Protein AF-A0AAD3WW67-F1 (afdb_monomer_lite)

pLDDT: mean 78.77, std 15.26, range [32.69, 96.38]

InterPro domains:
  IPR000835 MarR-type HTH domain [PF12802] (99-131)
  IPR036388 Winged helix-like DNA-binding domain superfamily [G3DSA:1.10.10.10] (90-147)
  IPR036390 Winged helix DNA-binding domain superfamily [SSF46785] (98-131)

Foldseek 3Di:
DPPPLLDADPVLVVLVLQFVVSVVCVVVSHHDDADWLLRLLLVLLVPQNLQNDPVLVVLCVVLVVCQCVDPVSVVVRSVVLNNQSSAADLQQQKHFFLRRFLVNNCVSSVHDSVSSVVVVLVCLVSVQKFFSAADPDDSPDPLGNFPADPVRHRFGGIIHGDLVSLCSSPDPSSVRSVVSSVVSQVVCCVVPVDHSVVVSVVSSVVRCVNPVVVVVVVVVLLVLLVLLVPDPDPVSNLVSLLVVCVVVVNPPPDDPVVSVVSSVVSSVVSPVVVVDDPPPD

Organism: Photobacterium damselae subsp. damselae (NCBI:txid85581)

Secondary structure (DSSP, 8-state):
------PPPHHHHHHHHH-HHHHHHHHTTPPP-PPTTHHHHHHHHHHT-TT--HHHHHHHHHTT-GGGTSHHHHHHHHHHHHHHHHT-BTTTTEES-TTS-HHHHHHHHTS-HHHHHHHHHHHHHTTSEEES---SS-TT-TTTT-EE-TTS-EEE-PEEEPHHHHGGGHHHHHHHHHHHHHHHHHHHHHHHS--HHHHHHHHHHHHIIIIIHHHHHHHHHHHHHHHHHH-SSHHHHHHHHHHHHHHTT-STT--HHHHHHHHHHHHHHHHHHHHS-S---

Sequence (281 aa):
MIVAALTPDPLSLELAKYAGWASTKVKQGKKARLPSGLSDVYNVFRKEGARSNAGFLAYLKKISLDMFSRSSRRNLFDELCKLIVVNTDTRTRSFSNSGTTQKQIAARLGVDQSTVSRMLTDMVKAGLLRHAFIGNNDPRDPKAGIVCDKKGIPFNNIYYVEDAFALLAGPTAGNKLIQAFISKDKEETQKSGKGLYQRLLTLRNDVWENTIAKRAKAISDSSIAKKITSAATRSEKVRIAHDRLERQGGLSSLTPSEIALQVNGFIKACHERVKRPDNDN

Structure (mmCIF, N/CA/C/O backbone):
data_AF-A0AAD3WW67-F1
#
_entry.id   AF-A0AAD3WW67-F1
#
loop_
_atom_site.group_PDB
_atom_site.id
_atom_site.type_symbol
_atom_site.label_atom_id
_atom_site.label_alt_id
_atom_site.label_comp_id
_atom_site.label_asym_id
_atom_site.label_entity_id
_atom_site.label_seq_id
_atom_site.pdbx_PDB_ins_code
_atom_site.Cartn_x
_atom_site.Cartn_y
_atom_site.Cartn_z
_atom_site.occupancy
_atom_site.B_iso_or_equiv
_atom_site.auth_seq_id
_atom_site.auth_comp_id
_atom_site.auth_asym_id
_atom_site.auth_atom_id
_atom_site.pdbx_PDB_model_num
ATOM 1 N N . MET A 1 1 ? 24.144 31.821 14.841 1.00 37.88 1 MET A N 1
ATOM 2 C CA . MET A 1 1 ? 24.239 30.996 13.616 1.00 37.88 1 MET A CA 1
ATOM 3 C C . MET A 1 1 ? 22.839 30.773 13.078 1.00 37.88 1 MET A C 1
ATOM 5 O O . MET A 1 1 ? 22.058 30.077 13.712 1.00 37.88 1 MET A O 1
ATOM 9 N N . ILE A 1 2 ? 22.502 31.411 11.959 1.00 37.41 2 ILE A N 1
ATOM 10 C CA . ILE A 1 2 ? 21.244 31.159 11.254 1.00 37.41 2 ILE A CA 1
ATOM 11 C C . ILE A 1 2 ? 21.391 29.773 10.626 1.00 37.41 2 ILE A C 1
ATOM 13 O O . ILE A 1 2 ? 22.237 29.578 9.755 1.00 37.41 2 ILE A O 1
ATOM 17 N N . VAL A 1 3 ? 20.631 28.792 11.117 1.00 42.31 3 VAL A N 1
ATOM 18 C CA . VAL A 1 3 ? 20.496 27.501 10.438 1.00 42.31 3 VAL A CA 1
ATOM 19 C C . VAL A 1 3 ? 19.843 27.823 9.103 1.00 42.31 3 VAL A C 1
ATOM 21 O O . VAL A 1 3 ? 18.649 28.112 9.059 1.00 42.31 3 VAL A O 1
ATOM 24 N N . ALA A 1 4 ? 20.639 27.865 8.033 1.00 46.88 4 ALA A N 1
ATOM 25 C CA . ALA A 1 4 ? 20.117 27.971 6.683 1.00 46.88 4 ALA A CA 1
ATOM 26 C C . ALA A 1 4 ? 19.067 26.869 6.537 1.00 46.88 4 ALA A C 1
ATOM 28 O O . ALA A 1 4 ? 19.389 25.684 6.658 1.00 46.88 4 ALA A O 1
ATOM 29 N N . ALA A 1 5 ? 17.804 27.262 6.374 1.00 51.06 5 ALA A N 1
ATOM 30 C CA . ALA A 1 5 ? 16.732 26.332 6.089 1.00 51.06 5 ALA A CA 1
ATOM 31 C C . ALA A 1 5 ? 17.116 25.635 4.783 1.00 51.06 5 ALA A C 1
ATOM 33 O O . ALA A 1 5 ? 17.022 26.230 3.712 1.00 51.06 5 ALA A O 1
ATOM 34 N N . LEU A 1 6 ? 17.652 24.415 4.889 1.00 59.19 6 LEU A N 1
ATOM 35 C CA . LEU A 1 6 ? 17.972 23.580 3.742 1.00 59.19 6 LEU A CA 1
ATOM 36 C C . LEU A 1 6 ? 16.677 23.443 2.956 1.00 59.19 6 LEU A C 1
ATOM 38 O O . LEU A 1 6 ? 15.744 22.770 3.401 1.00 59.19 6 LEU A O 1
ATOM 42 N N . THR A 1 7 ? 16.606 24.136 1.821 1.00 64.88 7 THR A N 1
ATOM 43 C CA . THR A 1 7 ? 15.505 23.990 0.885 1.00 64.88 7 THR A CA 1
ATOM 44 C C . THR A 1 7 ? 15.375 22.498 0.588 1.00 64.88 7 THR A C 1
ATOM 46 O O . THR A 1 7 ? 16.374 21.855 0.238 1.00 64.88 7 THR A O 1
ATOM 49 N N . PRO A 1 8 ? 14.194 21.897 0.817 1.00 70.31 8 PRO A N 1
ATOM 50 C CA . PRO A 1 8 ? 14.033 20.468 0.619 1.00 70.31 8 PRO A CA 1
ATOM 51 C C . PRO A 1 8 ? 14.393 20.111 -0.820 1.00 70.31 8 PRO A C 1
ATOM 53 O O . PRO A 1 8 ? 13.961 20.790 -1.752 1.00 70.31 8 PRO A O 1
ATOM 56 N N . ASP A 1 9 ? 15.197 19.065 -1.013 1.00 84.19 9 ASP A N 1
ATOM 57 C CA . ASP A 1 9 ? 15.610 18.698 -2.362 1.00 84.19 9 ASP A CA 1
ATOM 58 C C . ASP A 1 9 ? 14.384 18.296 -3.213 1.00 84.19 9 ASP A C 1
ATOM 60 O O . ASP A 1 9 ? 13.461 17.655 -2.691 1.00 84.19 9 ASP A O 1
ATOM 64 N N . PRO A 1 10 ? 14.351 18.644 -4.516 1.00 87.12 10 PRO A N 1
ATOM 65 C CA . PRO A 1 10 ? 13.168 18.438 -5.356 1.00 87.12 10 PRO A CA 1
ATOM 66 C C . PRO A 1 10 ? 12.680 16.987 -5.403 1.00 87.12 10 PRO A C 1
ATOM 68 O O . PRO A 1 10 ? 11.476 16.741 -5.435 1.00 87.12 10 PRO A O 1
ATOM 71 N N . LEU A 1 11 ? 13.602 16.020 -5.359 1.00 88.94 11 LEU A N 1
ATOM 72 C CA . LEU A 1 11 ? 13.256 14.601 -5.355 1.00 88.94 11 LEU A CA 1
ATOM 73 C C . LEU A 1 11 ? 12.587 14.195 -4.035 1.00 88.94 11 LEU A C 1
ATOM 75 O O . LEU A 1 11 ? 11.585 13.487 -4.061 1.00 88.94 11 LEU A O 1
ATOM 79 N N . SER A 1 12 ? 13.068 14.673 -2.885 1.00 89.00 12 SER A N 1
ATOM 80 C CA . SER A 1 12 ? 12.400 14.434 -1.599 1.00 89.00 12 SER A CA 1
ATOM 81 C C . SER A 1 12 ? 10.987 15.008 -1.550 1.00 89.00 12 SER A C 1
ATOM 83 O O . SER A 1 12 ? 10.090 14.358 -1.010 1.00 89.00 12 SER A O 1
ATOM 85 N N . LEU A 1 13 ? 10.770 16.195 -2.125 1.00 89.00 13 LEU A N 1
ATOM 86 C CA . LEU A 1 13 ? 9.435 16.791 -2.243 1.00 89.00 13 LEU A CA 1
ATOM 87 C C . LEU A 1 13 ? 8.514 15.955 -3.135 1.00 89.00 13 LEU A C 1
ATOM 89 O O . LEU A 1 13 ? 7.337 15.789 -2.824 1.00 89.00 13 LEU A O 1
ATOM 93 N N . GLU A 1 14 ? 9.049 15.400 -4.218 1.00 91.56 14 GLU A N 1
ATOM 94 C CA . GLU A 1 14 ? 8.317 14.498 -5.102 1.00 91.56 14 GLU A CA 1
ATOM 95 C C . GLU A 1 14 ? 7.916 13.204 -4.376 1.00 91.56 14 GLU A C 1
ATOM 97 O O . GLU A 1 14 ? 6.740 12.848 -4.353 1.00 91.56 14 GLU A O 1
ATOM 102 N N . LEU A 1 15 ? 8.858 12.552 -3.685 1.00 92.06 15 LEU A N 1
ATOM 103 C CA . LEU A 1 15 ? 8.595 11.342 -2.896 1.00 92.06 15 LEU A CA 1
ATOM 104 C C . LEU A 1 15 ? 7.571 11.589 -1.776 1.00 92.06 15 LEU A C 1
ATOM 106 O O . LEU A 1 15 ? 6.749 10.718 -1.478 1.00 92.06 15 LEU A O 1
ATOM 110 N N . ALA A 1 16 ? 7.582 12.783 -1.176 1.00 90.44 16 ALA A N 1
ATOM 111 C CA . ALA A 1 16 ? 6.635 13.181 -0.136 1.00 90.44 16 ALA A CA 1
ATOM 112 C C . ALA A 1 16 ? 5.177 13.240 -0.621 1.00 90.44 16 ALA A C 1
ATOM 114 O O . ALA A 1 16 ? 4.279 13.147 0.219 1.00 90.44 16 ALA A O 1
ATOM 115 N N . LYS A 1 17 ? 4.929 13.330 -1.937 1.00 90.19 17 LYS A N 1
ATOM 116 C CA . LYS A 1 17 ? 3.582 13.195 -2.520 1.00 90.19 17 LYS A CA 1
ATOM 117 C C . LYS A 1 17 ? 3.035 11.776 -2.346 1.00 90.19 17 LYS A C 1
ATOM 119 O O . LYS A 1 17 ? 1.843 11.590 -2.116 1.00 90.19 17 LYS A O 1
ATOM 124 N N . TYR A 1 18 ? 3.910 10.773 -2.403 1.00 89.12 18 TYR A N 1
ATOM 125 C CA . TYR A 1 18 ? 3.518 9.364 -2.440 1.00 89.12 18 TYR A CA 1
ATOM 126 C C . TYR A 1 18 ? 3.606 8.653 -1.088 1.00 89.12 18 TYR A C 1
ATOM 128 O O . TYR A 1 18 ? 2.924 7.644 -0.893 1.00 89.12 18 TYR A O 1
ATOM 136 N N . ALA A 1 19 ? 4.411 9.147 -0.141 1.00 87.56 19 ALA A N 1
ATOM 137 C CA . ALA A 1 19 ? 4.627 8.450 1.124 1.00 87.56 19 ALA A CA 1
ATOM 138 C C . ALA A 1 19 ? 4.807 9.364 2.338 1.00 87.56 19 ALA A C 1
ATOM 140 O O . ALA A 1 19 ? 5.616 10.290 2.341 1.00 87.56 19 ALA A O 1
ATOM 141 N N . GLY A 1 20 ? 4.117 9.013 3.430 1.00 85.25 20 GLY A N 1
ATOM 142 C CA . GLY A 1 20 ? 4.180 9.760 4.690 1.00 85.25 20 GLY A CA 1
ATOM 143 C C . GLY A 1 20 ? 5.572 9.770 5.328 1.00 85.25 20 GLY A C 1
ATOM 144 O O . GLY A 1 20 ? 5.960 10.774 5.918 1.00 85.25 20 GLY A O 1
ATOM 145 N N . TRP A 1 21 ? 6.362 8.700 5.170 1.00 87.81 21 TRP A N 1
ATOM 146 C CA . TRP A 1 21 ? 7.737 8.660 5.683 1.00 87.81 21 TRP A CA 1
ATOM 147 C C . TRP A 1 21 ? 8.629 9.711 5.005 1.00 87.81 21 TRP A C 1
ATOM 149 O O . TRP A 1 21 ? 9.449 10.344 5.674 1.00 87.81 21 TRP A O 1
ATOM 159 N N . ALA A 1 22 ? 8.439 9.938 3.701 1.00 88.69 22 ALA A N 1
ATOM 160 C CA . ALA A 1 22 ? 9.171 10.947 2.948 1.00 88.69 22 ALA A CA 1
ATOM 161 C C . ALA A 1 22 ? 8.718 12.352 3.366 1.00 88.69 22 ALA A C 1
ATOM 163 O O . ALA A 1 22 ? 9.564 13.205 3.634 1.00 88.69 22 ALA A O 1
ATOM 164 N N . SER A 1 23 ? 7.409 12.565 3.558 1.00 87.38 23 SER A N 1
ATOM 165 C CA . SER A 1 23 ? 6.880 13.820 4.110 1.00 87.38 23 SER A CA 1
ATOM 166 C C . SER A 1 23 ? 7.477 14.136 5.488 1.00 87.38 23 SER A C 1
ATOM 168 O O . SER A 1 23 ? 7.856 15.275 5.752 1.00 87.38 23 SER A O 1
ATOM 170 N N . THR A 1 24 ? 7.614 13.136 6.366 1.00 89.25 24 THR A N 1
ATOM 171 C CA . THR A 1 24 ? 8.235 13.304 7.690 1.00 89.25 24 THR A CA 1
ATOM 172 C C . THR A 1 24 ? 9.710 13.685 7.584 1.00 89.25 24 THR A C 1
ATOM 174 O O . THR A 1 24 ? 10.158 14.573 8.305 1.00 89.25 24 THR A O 1
ATOM 177 N N . LYS A 1 25 ? 10.472 13.065 6.674 1.00 88.69 25 LYS A N 1
ATOM 178 C CA . LYS A 1 25 ? 11.883 13.421 6.441 1.00 88.69 25 LYS A CA 1
ATOM 179 C C . LYS A 1 25 ? 12.024 14.864 5.955 1.00 88.69 25 LYS A C 1
ATOM 181 O O . LYS A 1 25 ? 12.817 15.601 6.532 1.00 88.69 25 LYS A O 1
ATOM 186 N N . VAL A 1 26 ? 11.200 15.278 4.991 1.00 88.31 26 VAL A N 1
ATOM 187 C CA . VAL A 1 26 ? 11.158 16.659 4.483 1.00 88.31 26 VAL A CA 1
ATOM 188 C C . VAL A 1 26 ? 10.862 17.655 5.605 1.00 88.31 26 VAL A C 1
ATOM 190 O O . VAL A 1 26 ? 11.593 18.629 5.756 1.00 88.31 26 VAL A O 1
ATOM 193 N N . LYS A 1 27 ? 9.851 17.389 6.446 1.00 88.12 27 LYS A N 1
ATOM 194 C CA . LYS A 1 27 ? 9.518 18.242 7.606 1.00 88.12 27 LYS A CA 1
ATOM 195 C C . LYS A 1 27 ? 10.664 18.356 8.617 1.00 88.12 27 LYS A C 1
ATOM 197 O O . LYS A 1 27 ? 10.774 19.362 9.301 1.00 88.12 27 LYS A O 1
ATOM 202 N N . GLN A 1 28 ? 11.517 17.337 8.704 1.00 88.00 28 GLN A N 1
ATOM 203 C CA . GLN A 1 28 ? 12.719 17.331 9.544 1.00 88.00 28 GLN A CA 1
ATOM 204 C C . GLN A 1 28 ? 13.945 17.968 8.861 1.00 88.00 28 GLN A C 1
ATOM 206 O O . GLN A 1 28 ? 15.046 17.865 9.400 1.00 88.00 28 GLN A O 1
ATOM 211 N N . GLY A 1 29 ? 13.803 18.547 7.662 1.00 85.00 29 GLY A N 1
ATOM 212 C CA . GLY A 1 29 ? 14.925 19.070 6.874 1.00 85.00 29 GLY A CA 1
ATOM 213 C C . GLY A 1 29 ? 15.884 17.984 6.365 1.00 85.00 29 GLY A C 1
ATOM 214 O O . GLY A 1 29 ? 17.034 18.270 6.037 1.00 85.00 29 GLY A O 1
ATOM 215 N N . LYS A 1 30 ? 15.448 16.716 6.328 1.00 87.75 30 LYS A N 1
ATOM 216 C CA . LYS A 1 30 ? 16.258 15.560 5.914 1.00 87.75 30 LYS A CA 1
ATOM 217 C C . LYS A 1 30 ? 15.885 15.101 4.507 1.00 87.75 30 LYS A C 1
ATOM 219 O O . LYS A 1 30 ? 14.717 15.105 4.127 1.00 87.75 30 LYS A O 1
ATOM 224 N N . LYS A 1 31 ? 16.880 14.594 3.774 1.00 88.88 31 LYS A N 1
ATOM 225 C CA . LYS A 1 31 ? 16.678 13.998 2.445 1.00 88.88 31 LYS A CA 1
ATOM 226 C C . LYS A 1 31 ? 15.962 12.647 2.556 1.00 88.88 31 LYS A C 1
ATOM 228 O O . LYS A 1 31 ? 16.392 11.771 3.312 1.00 88.88 31 LYS A O 1
ATOM 233 N N . ALA A 1 32 ? 14.895 12.469 1.787 1.00 89.50 32 ALA A N 1
ATOM 234 C CA . ALA A 1 32 ? 14.233 11.194 1.556 1.00 89.50 32 ALA A CA 1
ATOM 235 C C . ALA A 1 32 ? 14.949 10.459 0.413 1.00 89.50 32 ALA A C 1
ATOM 237 O O . ALA A 1 32 ? 15.176 11.014 -0.658 1.00 89.50 32 ALA A O 1
ATOM 238 N N . ARG A 1 33 ? 15.343 9.204 0.643 1.00 90.88 33 ARG A N 1
ATOM 239 C CA . ARG A 1 33 ? 16.048 8.387 -0.352 1.00 90.88 33 ARG A CA 1
ATOM 240 C C . ARG A 1 33 ? 15.435 7.002 -0.415 1.00 90.88 33 ARG A C 1
ATOM 242 O O . ARG A 1 33 ? 15.193 6.393 0.625 1.00 90.88 33 ARG A O 1
ATOM 249 N N . LEU A 1 34 ? 15.220 6.518 -1.633 1.00 92.06 34 LEU A N 1
ATOM 250 C CA . LEU A 1 34 ? 14.840 5.133 -1.874 1.00 92.06 34 LEU A CA 1
ATOM 251 C C . LEU A 1 34 ? 16.083 4.232 -1.849 1.00 92.06 34 LEU A C 1
ATOM 253 O O . LEU A 1 34 ? 17.161 4.675 -2.260 1.00 92.06 34 LEU A O 1
ATOM 257 N N . PRO A 1 35 ? 15.947 2.969 -1.410 1.00 91.75 35 PRO A N 1
ATOM 258 C CA . PRO A 1 35 ? 16.972 1.954 -1.618 1.00 91.75 35 PRO A CA 1
ATOM 259 C C . PRO A 1 35 ? 17.362 1.816 -3.098 1.00 91.75 35 PRO A C 1
ATOM 261 O O . PRO A 1 35 ? 16.563 2.096 -3.998 1.00 91.75 35 PRO A O 1
ATOM 264 N N . SER A 1 36 ? 18.586 1.342 -3.347 1.00 88.00 36 SER A N 1
ATOM 265 C CA . SER A 1 36 ? 19.029 0.956 -4.695 1.00 88.00 36 SER A CA 1
ATOM 266 C C . SER A 1 36 ? 18.092 -0.114 -5.283 1.00 88.00 36 SER A C 1
ATOM 268 O O . SER A 1 36 ? 17.505 -0.900 -4.536 1.00 88.00 36 SER A O 1
ATOM 270 N N . GLY A 1 37 ? 17.869 -0.098 -6.599 1.00 91.75 37 GLY A N 1
ATOM 271 C CA . GLY A 1 37 ? 16.824 -0.885 -7.259 1.00 91.75 37 GLY A CA 1
ATOM 272 C C . GLY A 1 37 ? 15.472 -0.166 -7.275 1.00 91.75 37 GLY A C 1
ATOM 273 O O . GLY A 1 37 ? 14.961 0.140 -8.350 1.00 91.75 37 GLY A O 1
ATOM 274 N N . LEU A 1 38 ? 14.913 0.187 -6.107 1.00 94.50 38 LEU A N 1
ATO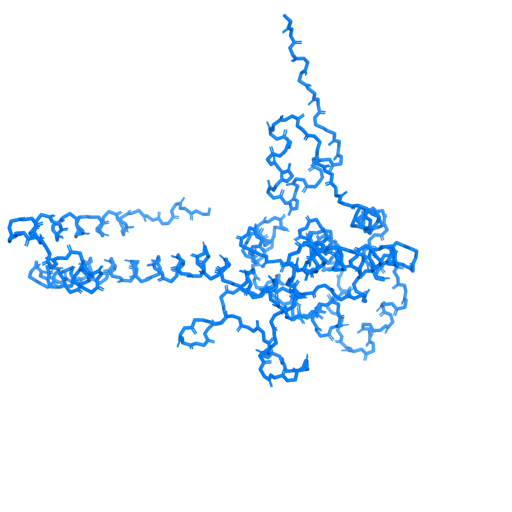M 275 C CA . LEU A 1 38 ? 13.659 0.964 -6.048 1.00 94.50 38 LEU A CA 1
ATOM 276 C C . LEU A 1 38 ? 13.858 2.367 -6.631 1.00 94.50 38 LEU A C 1
ATOM 278 O O . LEU A 1 38 ? 13.021 2.851 -7.386 1.00 94.50 38 LEU A O 1
ATOM 282 N N . SER A 1 39 ? 14.992 3.003 -6.324 1.00 94.81 39 SER A N 1
ATOM 283 C CA . SER A 1 39 ? 15.370 4.294 -6.908 1.00 94.81 39 SER A CA 1
ATOM 284 C C . SER A 1 39 ? 15.532 4.221 -8.433 1.00 94.81 39 SER A C 1
ATOM 286 O O . SER A 1 39 ? 15.089 5.124 -9.141 1.00 94.81 39 SER A O 1
ATOM 288 N N . ASP A 1 40 ? 16.136 3.149 -8.960 1.00 94.12 40 ASP A N 1
ATOM 289 C CA . ASP A 1 40 ? 16.332 2.963 -10.403 1.00 94.12 40 ASP A CA 1
ATOM 290 C C . ASP A 1 40 ? 14.982 2.856 -11.130 1.00 94.12 40 ASP A C 1
ATOM 292 O O . ASP A 1 40 ? 14.718 3.614 -12.063 1.00 94.12 40 ASP A O 1
ATOM 296 N N . VAL A 1 41 ? 14.095 1.982 -10.643 1.00 95.50 41 VAL A N 1
ATOM 297 C CA . VAL A 1 41 ? 12.743 1.796 -11.196 1.00 95.50 41 VAL A CA 1
ATOM 298 C C . VAL A 1 41 ? 11.907 3.074 -11.072 1.00 95.50 41 VAL A C 1
ATOM 300 O O . VAL A 1 41 ? 11.275 3.489 -12.043 1.00 95.50 41 VAL A O 1
ATOM 303 N N . TYR A 1 42 ? 11.952 3.757 -9.921 1.00 95.50 42 TYR A N 1
ATOM 304 C CA . TYR A 1 42 ? 11.249 5.029 -9.727 1.00 95.50 42 TYR A CA 1
ATOM 305 C C . TYR A 1 42 ? 11.681 6.081 -10.753 1.00 95.50 42 TYR A C 1
ATOM 307 O O . TYR A 1 42 ? 10.846 6.785 -11.318 1.00 95.50 42 TYR A O 1
ATOM 315 N N . ASN A 1 43 ? 12.986 6.188 -11.018 1.00 94.00 43 ASN A N 1
ATOM 316 C CA . ASN A 1 43 ? 13.509 7.158 -11.972 1.00 94.00 43 ASN A CA 1
ATOM 317 C C . ASN A 1 43 ? 13.047 6.884 -13.406 1.00 94.00 43 ASN A C 1
ATOM 319 O O . ASN A 1 43 ? 12.772 7.847 -14.122 1.00 94.00 43 ASN A O 1
ATOM 323 N N . VAL A 1 44 ? 12.927 5.616 -13.810 1.00 93.38 44 VAL A N 1
ATOM 324 C CA . VAL A 1 44 ? 12.346 5.256 -15.113 1.00 93.38 44 VAL A CA 1
ATOM 325 C C . VAL A 1 44 ? 10.873 5.651 -15.156 1.00 93.38 44 VAL A C 1
ATOM 327 O O . VAL A 1 44 ? 10.474 6.408 -16.035 1.00 93.38 44 VAL A O 1
ATOM 330 N N . PHE A 1 45 ? 10.075 5.262 -14.156 1.00 93.50 45 PHE A N 1
ATOM 331 C CA . PHE A 1 45 ? 8.654 5.636 -14.101 1.00 93.50 45 PHE A CA 1
ATOM 332 C C . PHE A 1 45 ? 8.431 7.148 -14.075 1.00 93.50 45 PHE A C 1
ATOM 334 O O . PHE A 1 45 ? 7.448 7.640 -14.624 1.00 93.50 45 PHE A O 1
ATOM 341 N N . ARG A 1 46 ? 9.338 7.902 -13.454 1.00 92.00 46 ARG A N 1
ATOM 342 C CA . ARG A 1 46 ? 9.300 9.363 -13.446 1.00 92.00 46 ARG A CA 1
ATOM 343 C C . ARG A 1 46 ? 9.573 9.971 -14.821 1.00 92.00 46 ARG A C 1
ATOM 345 O O . ARG A 1 46 ? 8.908 10.940 -15.170 1.00 92.00 46 ARG A O 1
ATOM 352 N N . LYS A 1 47 ? 10.558 9.451 -15.557 1.00 90.94 47 LYS A N 1
ATOM 353 C CA . LYS A 1 47 ? 11.004 10.019 -16.839 1.00 90.94 47 LYS A CA 1
ATOM 354 C C . LYS A 1 47 ? 10.159 9.553 -18.023 1.00 90.94 47 LYS A C 1
ATOM 356 O O . LYS A 1 47 ? 9.844 10.352 -18.893 1.00 90.94 47 LYS A O 1
ATOM 361 N N . GLU A 1 48 ? 9.817 8.271 -18.047 1.00 87.62 48 GLU A N 1
ATOM 362 C CA . GLU A 1 48 ? 9.253 7.588 -19.218 1.00 87.62 48 GLU A CA 1
ATOM 363 C C . GLU A 1 48 ? 7.814 7.097 -18.986 1.00 87.62 48 GLU A C 1
ATOM 365 O O . GLU A 1 48 ? 7.086 6.826 -19.940 1.00 87.62 48 GLU A O 1
ATOM 370 N N . GLY A 1 49 ? 7.384 6.997 -17.724 1.00 85.62 49 GLY A N 1
ATOM 371 C CA . GLY A 1 49 ? 6.127 6.350 -17.337 1.00 85.62 49 GLY A CA 1
ATOM 372 C C . GLY A 1 49 ? 6.261 4.828 -17.215 1.00 85.62 49 GLY A C 1
ATOM 373 O O . GLY A 1 49 ? 7.181 4.217 -17.747 1.00 85.62 49 GLY A O 1
ATOM 374 N N . ALA A 1 50 ? 5.332 4.181 -16.508 1.00 82.31 50 ALA A N 1
ATOM 375 C CA . ALA A 1 50 ? 5.367 2.730 -16.275 1.00 82.31 50 ALA A CA 1
ATOM 376 C C . ALA A 1 50 ? 4.872 1.910 -17.480 1.00 82.31 50 ALA A C 1
ATOM 378 O O . ALA A 1 50 ? 4.895 0.682 -17.473 1.00 82.31 50 ALA A O 1
ATOM 379 N N . ARG A 1 51 ? 4.390 2.594 -18.521 1.00 74.75 51 ARG A N 1
ATOM 380 C CA . ARG A 1 51 ? 3.832 2.008 -19.747 1.00 74.75 51 ARG A CA 1
ATOM 381 C C . ARG A 1 51 ? 4.754 2.164 -20.953 1.00 74.75 51 ARG A C 1
ATOM 383 O O . ARG A 1 51 ? 4.333 1.843 -22.060 1.00 74.75 51 ARG A O 1
ATOM 390 N N . SER A 1 52 ? 5.977 2.660 -20.761 1.00 71.12 52 SER A N 1
ATOM 391 C CA . SER A 1 52 ? 6.947 2.840 -21.848 1.00 71.12 52 SER A CA 1
ATOM 392 C C . SER A 1 52 ? 7.376 1.510 -22.483 1.00 71.12 52 SER A C 1
ATOM 394 O O . SER A 1 52 ? 7.813 1.482 -23.632 1.00 71.12 52 SER A O 1
ATOM 396 N N . ASN A 1 53 ? 7.178 0.383 -21.789 1.00 74.75 53 ASN A N 1
ATOM 397 C CA . ASN A 1 53 ? 7.448 -0.949 -22.317 1.00 74.75 53 ASN A CA 1
ATOM 398 C C . ASN A 1 53 ? 6.357 -1.415 -23.310 1.00 74.75 53 ASN A C 1
ATOM 400 O O . ASN A 1 53 ? 5.265 -1.841 -22.922 1.00 74.75 53 ASN A O 1
ATOM 404 N N . ALA A 1 54 ? 6.676 -1.391 -24.608 1.00 71.56 54 ALA A N 1
ATOM 405 C CA . ALA A 1 54 ? 5.773 -1.805 -25.686 1.00 71.56 54 ALA A CA 1
ATOM 406 C C . ALA A 1 54 ? 5.299 -3.270 -25.577 1.00 71.56 54 ALA A C 1
ATOM 408 O O . ALA A 1 54 ? 4.149 -3.571 -25.904 1.00 71.56 54 ALA A O 1
ATOM 409 N N . GLY A 1 55 ? 6.146 -4.174 -25.070 1.00 74.31 55 GLY A N 1
ATOM 410 C CA . GLY A 1 55 ? 5.788 -5.582 -24.868 1.00 74.31 55 GLY A CA 1
ATOM 411 C C . GLY A 1 55 ? 4.694 -5.759 -23.814 1.00 74.31 55 GLY A C 1
ATOM 412 O O . GLY A 1 55 ? 3.773 -6.556 -23.994 1.00 74.31 55 GLY A O 1
ATOM 413 N N . PHE A 1 56 ? 4.728 -4.947 -22.756 1.00 77.69 56 PHE A N 1
ATOM 414 C CA . PHE A 1 56 ? 3.678 -4.934 -21.739 1.00 77.69 56 PHE A CA 1
ATOM 415 C C . PHE A 1 56 ? 2.340 -4.427 -22.299 1.00 77.69 56 PHE A C 1
ATOM 417 O O . PHE A 1 56 ? 1.294 -5.018 -22.035 1.00 77.69 56 PHE A O 1
ATOM 424 N N . LEU A 1 57 ? 2.356 -3.382 -23.134 1.00 74.19 57 LEU A N 1
ATOM 425 C CA . LEU A 1 57 ? 1.139 -2.888 -23.792 1.00 74.19 57 LEU A CA 1
ATOM 426 C C . LEU A 1 57 ? 0.511 -3.936 -24.723 1.00 74.19 57 LEU A C 1
ATOM 428 O O . LEU A 1 57 ? -0.713 -4.068 -24.761 1.00 74.19 57 LEU A O 1
ATOM 432 N N . ALA A 1 58 ? 1.331 -4.696 -25.454 1.00 73.62 58 ALA A N 1
ATOM 433 C CA . ALA A 1 58 ? 0.857 -5.804 -26.281 1.00 73.62 58 ALA A CA 1
ATOM 434 C C . ALA A 1 58 ? 0.239 -6.929 -25.429 1.00 73.62 58 ALA A C 1
ATOM 436 O O . ALA A 1 58 ? -0.828 -7.446 -25.763 1.00 73.62 58 ALA A O 1
ATOM 437 N N . TYR A 1 59 ? 0.862 -7.259 -24.295 1.00 75.94 59 TYR A N 1
ATOM 438 C CA . TYR A 1 59 ? 0.339 -8.240 -23.345 1.00 75.94 59 TYR A CA 1
ATOM 439 C C . TYR A 1 59 ? -1.016 -7.825 -22.752 1.00 75.94 59 TYR A C 1
ATOM 441 O O . TYR A 1 59 ? -1.952 -8.622 -22.766 1.00 75.94 59 TYR A O 1
ATOM 449 N N . LEU A 1 60 ? -1.165 -6.572 -22.309 1.00 74.62 60 LEU A N 1
ATOM 450 C CA . LEU A 1 60 ? -2.425 -6.056 -21.754 1.00 74.62 60 LEU A CA 1
ATOM 451 C C . LEU A 1 60 ? -3.599 -6.170 -22.734 1.00 74.62 60 LEU A C 1
ATOM 453 O O . LEU A 1 60 ? -4.701 -6.552 -22.336 1.00 74.62 60 LEU A O 1
ATOM 457 N N . LYS A 1 61 ? -3.351 -5.889 -24.020 1.00 72.62 61 LYS A N 1
ATOM 458 C CA . LYS A 1 61 ? -4.345 -6.079 -25.086 1.00 72.62 61 LYS A CA 1
ATOM 459 C C . LYS A 1 61 ? -4.754 -7.546 -25.221 1.00 72.62 61 LYS A C 1
ATOM 461 O O . LYS A 1 61 ? -5.939 -7.834 -25.357 1.00 72.62 61 LYS A O 1
ATOM 466 N N . LYS A 1 62 ? -3.791 -8.472 -25.140 1.00 77.75 62 LYS A N 1
ATOM 467 C CA . LYS A 1 62 ? -4.034 -9.920 -25.249 1.00 77.75 62 LYS A CA 1
ATOM 468 C C . LYS A 1 62 ? -4.917 -10.461 -24.120 1.00 77.75 62 LYS A C 1
ATOM 470 O O . LYS A 1 62 ? -5.718 -11.353 -24.367 1.00 77.75 62 LYS A O 1
ATOM 475 N N . ILE A 1 63 ? -4.791 -9.924 -22.907 1.00 72.38 63 ILE A N 1
ATOM 476 C CA . ILE A 1 63 ? -5.595 -10.344 -21.742 1.00 72.38 63 ILE A CA 1
ATOM 477 C C . ILE A 1 63 ? -6.882 -9.523 -21.557 1.00 72.38 63 ILE A C 1
ATOM 479 O O . ILE A 1 63 ? -7.509 -9.588 -20.502 1.00 72.38 63 ILE A O 1
ATOM 483 N N . SER A 1 64 ? -7.263 -8.722 -22.559 1.00 68.44 64 SER A N 1
ATOM 484 C CA . SER A 1 64 ? -8.462 -7.870 -22.549 1.00 68.44 64 SER A CA 1
ATOM 485 C C . SER A 1 64 ? -8.553 -6.908 -21.352 1.00 68.44 64 SER A C 1
ATOM 487 O O . SER A 1 64 ? -9.637 -6.443 -20.999 1.00 68.44 64 SER A O 1
ATOM 489 N N . LEU A 1 65 ? -7.417 -6.548 -20.743 1.00 70.44 65 LEU A N 1
ATOM 490 C CA . LEU A 1 65 ? -7.342 -5.517 -19.706 1.00 70.44 65 LEU A CA 1
ATOM 491 C C . LEU A 1 65 ? -7.098 -4.157 -20.353 1.00 70.44 65 LEU A C 1
ATOM 493 O O . LEU A 1 65 ? -6.049 -3.530 -20.205 1.00 70.44 65 LEU A O 1
ATOM 497 N N . ASP A 1 66 ? -8.120 -3.671 -21.050 1.00 61.78 66 ASP A N 1
ATOM 498 C CA . ASP A 1 66 ? -8.072 -2.401 -21.775 1.00 61.78 66 ASP A CA 1
ATOM 499 C C . ASP A 1 66 ? -8.200 -1.177 -20.837 1.00 61.78 66 ASP A C 1
ATOM 501 O O . ASP A 1 66 ? -8.312 -0.033 -21.264 1.00 61.78 66 ASP A O 1
ATOM 505 N N . MET A 1 67 ? -8.148 -1.379 -19.512 1.00 58.91 67 MET A N 1
ATOM 506 C CA . MET A 1 67 ? -8.282 -0.313 -18.510 1.00 58.91 67 MET A CA 1
ATOM 507 C C . MET A 1 67 ? -7.218 0.790 -18.662 1.00 58.91 67 MET A C 1
ATOM 509 O O . MET A 1 67 ? -7.470 1.938 -18.286 1.00 58.91 67 MET A O 1
ATOM 513 N N . PHE A 1 68 ? -6.057 0.447 -19.223 1.00 57.59 68 PHE A N 1
ATOM 514 C CA . PHE A 1 68 ? -4.933 1.352 -19.461 1.00 57.59 68 PHE A CA 1
ATOM 515 C C . PHE A 1 68 ? -5.015 2.074 -20.819 1.00 57.59 68 PHE A C 1
ATOM 517 O O . PHE A 1 68 ? -4.147 2.890 -21.136 1.00 57.59 68 PHE A O 1
ATOM 524 N N . SER A 1 69 ? -6.049 1.814 -21.629 1.00 52.41 69 SER A N 1
ATOM 525 C CA . SER A 1 69 ? -6.200 2.405 -22.963 1.00 52.41 69 SER A CA 1
ATOM 526 C C . SER A 1 69 ? -6.742 3.841 -22.924 1.00 52.41 69 SER A C 1
ATOM 528 O O . SER A 1 69 ? -6.324 4.658 -23.749 1.00 52.41 69 SER A O 1
ATOM 530 N N . ARG A 1 70 ? -7.563 4.210 -21.924 1.00 61.22 70 ARG A N 1
ATOM 531 C CA . ARG A 1 70 ? -8.119 5.573 -21.748 1.00 61.22 70 ARG A CA 1
ATOM 532 C C . ARG A 1 70 ? -7.087 6.563 -21.198 1.00 61.22 70 ARG A C 1
ATOM 534 O O . ARG A 1 70 ? -6.506 6.314 -20.144 1.00 61.22 70 ARG A O 1
ATOM 541 N N . SER A 1 71 ? -6.918 7.721 -21.847 1.00 60.00 71 SER A N 1
ATOM 542 C CA . SER A 1 71 ? -5.892 8.725 -21.495 1.00 60.00 71 SER A CA 1
ATOM 543 C C . SER A 1 71 ? -5.936 9.204 -20.039 1.00 60.00 71 SER A C 1
ATOM 545 O O . SER A 1 71 ? -4.889 9.409 -19.435 1.00 60.00 71 SER A O 1
ATOM 547 N N . SER A 1 72 ? -7.118 9.299 -19.429 1.00 62.38 72 SER A N 1
ATOM 548 C CA . SER A 1 72 ? -7.261 9.692 -18.021 1.00 62.38 72 SER A CA 1
ATOM 549 C C . SER A 1 72 ? -6.775 8.625 -17.030 1.00 62.38 72 SER A C 1
ATOM 551 O O . SER A 1 72 ? -6.283 8.958 -15.956 1.00 62.38 72 SER A O 1
ATOM 553 N N . ARG A 1 73 ? -6.854 7.335 -17.387 1.00 68.75 73 ARG A N 1
ATOM 554 C CA . ARG A 1 73 ? -6.404 6.206 -16.543 1.00 68.75 73 ARG A CA 1
ATOM 555 C C . ARG A 1 73 ? -4.924 5.880 -16.722 1.00 68.75 73 ARG A C 1
ATOM 557 O O . ARG A 1 73 ? -4.316 5.276 -15.844 1.00 68.75 73 ARG A O 1
ATOM 564 N N . ARG A 1 74 ? -4.348 6.316 -17.843 1.00 72.62 74 ARG A N 1
ATOM 565 C CA . ARG A 1 74 ? -2.923 6.206 -18.175 1.00 72.62 74 ARG A CA 1
ATOM 566 C C . ARG A 1 74 ? -2.039 6.898 -17.138 1.00 72.62 74 ARG A C 1
ATOM 568 O O . ARG A 1 74 ? -1.173 6.251 -16.560 1.00 72.62 74 ARG A O 1
ATOM 575 N N . ASN A 1 75 ? -2.321 8.169 -16.859 1.00 80.81 75 ASN A N 1
ATOM 576 C CA . ASN A 1 75 ? -1.568 8.942 -15.869 1.00 80.81 75 ASN A CA 1
ATOM 577 C C . ASN A 1 75 ? -1.753 8.361 -14.467 1.00 80.81 75 ASN A C 1
ATOM 579 O O . ASN A 1 75 ? -0.785 8.191 -13.738 1.00 80.81 75 ASN A O 1
ATOM 583 N N . LEU A 1 76 ? -2.981 7.970 -14.115 1.00 84.88 76 LEU A N 1
ATOM 584 C CA . LEU A 1 76 ? -3.262 7.377 -12.810 1.00 84.88 76 LEU A CA 1
ATOM 585 C C . LEU A 1 76 ? -2.493 6.067 -12.579 1.00 84.88 76 LEU A C 1
ATOM 587 O O . LEU A 1 76 ? -2.052 5.816 -11.463 1.00 84.88 76 LEU A O 1
ATOM 591 N N . PHE A 1 77 ? -2.306 5.240 -13.613 1.00 87.06 77 PHE A N 1
ATOM 592 C CA . PHE A 1 77 ? -1.482 4.034 -13.506 1.00 87.06 77 PHE A CA 1
ATOM 593 C C . PHE A 1 77 ? -0.013 4.361 -13.261 1.00 87.06 77 PHE A C 1
ATOM 595 O O . PHE A 1 77 ? 0.586 3.779 -12.363 1.00 87.06 77 PHE A O 1
ATOM 602 N N . ASP A 1 78 ? 0.553 5.314 -14.001 1.00 88.88 78 ASP A N 1
ATOM 603 C CA . ASP A 1 78 ? 1.950 5.712 -13.806 1.00 88.88 78 ASP A CA 1
ATOM 604 C C . ASP A 1 78 ? 2.168 6.280 -12.393 1.00 88.88 78 ASP A C 1
ATOM 606 O O . ASP A 1 78 ? 3.135 5.928 -11.716 1.00 88.88 78 ASP A O 1
ATOM 610 N N . GLU A 1 79 ? 1.227 7.092 -11.905 1.00 91.12 79 GLU A N 1
ATOM 611 C CA . GLU A 1 79 ? 1.235 7.631 -10.543 1.00 91.12 79 GLU A CA 1
ATOM 612 C C . GLU A 1 79 ? 1.062 6.540 -9.473 1.00 91.12 79 GLU A C 1
ATOM 614 O O . GLU A 1 79 ? 1.754 6.555 -8.452 1.00 91.12 79 GLU A O 1
ATOM 619 N N . LEU A 1 80 ? 0.201 5.546 -9.712 1.00 91.75 80 LEU A N 1
ATOM 620 C CA . LEU A 1 80 ? 0.054 4.391 -8.827 1.00 91.75 80 LEU A CA 1
ATOM 621 C C . LEU A 1 80 ? 1.331 3.539 -8.799 1.00 91.75 80 LEU A C 1
ATOM 623 O O . LEU A 1 80 ? 1.751 3.121 -7.723 1.00 91.75 80 LEU A O 1
ATOM 627 N N . CYS A 1 81 ? 1.988 3.323 -9.941 1.00 93.12 81 CYS A N 1
ATOM 628 C CA . CYS A 1 81 ? 3.260 2.603 -10.028 1.00 93.12 81 CYS A CA 1
ATOM 629 C C . CYS A 1 81 ? 4.374 3.321 -9.256 1.00 93.12 81 CYS A C 1
ATOM 631 O O . CYS A 1 81 ? 5.083 2.680 -8.478 1.00 93.12 81 CYS A O 1
ATOM 633 N N . LYS A 1 82 ? 4.489 4.650 -9.388 1.00 94.25 82 LYS A N 1
ATOM 634 C CA . LYS A 1 82 ? 5.390 5.463 -8.551 1.00 94.25 82 LYS A CA 1
ATOM 635 C C . LYS A 1 82 ? 5.071 5.267 -7.073 1.00 94.25 82 LYS A C 1
ATOM 637 O O . LYS A 1 82 ? 5.966 4.961 -6.289 1.00 94.25 82 LYS A O 1
ATOM 642 N N . LEU A 1 83 ? 3.796 5.365 -6.697 1.00 93.50 83 LEU A N 1
ATOM 643 C CA . LEU A 1 83 ? 3.365 5.185 -5.315 1.00 93.50 83 LEU A CA 1
ATOM 644 C C . LEU A 1 83 ? 3.722 3.796 -4.774 1.00 93.50 83 LEU A C 1
ATOM 646 O O . LEU A 1 83 ? 4.207 3.703 -3.646 1.00 93.50 83 LEU A O 1
ATOM 650 N N . ILE A 1 84 ? 3.521 2.735 -5.559 1.00 94.00 84 ILE A N 1
ATOM 651 C CA . ILE A 1 84 ? 3.885 1.364 -5.185 1.00 94.00 84 ILE A CA 1
ATOM 652 C C . ILE A 1 84 ? 5.385 1.277 -4.911 1.00 94.00 84 ILE A C 1
ATOM 654 O O . ILE A 1 84 ? 5.771 0.842 -3.827 1.00 94.00 84 ILE A O 1
ATOM 658 N N . VAL A 1 85 ? 6.232 1.763 -5.824 1.00 94.50 85 VAL A N 1
ATOM 659 C CA . VAL A 1 85 ? 7.697 1.728 -5.666 1.00 94.50 85 VAL A CA 1
ATOM 660 C C . VAL A 1 85 ? 8.145 2.459 -4.399 1.00 94.50 85 VAL A C 1
ATOM 662 O O . VAL A 1 85 ? 8.936 1.920 -3.626 1.00 94.50 85 VAL A O 1
ATOM 665 N N . VAL A 1 86 ? 7.604 3.653 -4.131 1.00 92.62 86 VAL A N 1
ATOM 666 C CA . VAL A 1 86 ? 7.982 4.459 -2.952 1.00 92.62 86 VAL A CA 1
ATOM 667 C C . VAL A 1 86 ? 7.565 3.803 -1.629 1.00 92.62 86 VAL A C 1
ATOM 669 O O . VAL A 1 86 ? 8.150 4.077 -0.578 1.00 92.62 86 VAL A O 1
ATOM 672 N N . ASN A 1 87 ? 6.557 2.933 -1.667 1.00 91.56 87 ASN A N 1
ATOM 673 C CA . ASN A 1 87 ? 5.976 2.296 -0.489 1.00 91.56 87 ASN A CA 1
ATOM 674 C C . ASN A 1 87 ? 6.228 0.780 -0.416 1.00 91.56 87 ASN A C 1
ATOM 676 O O . ASN A 1 87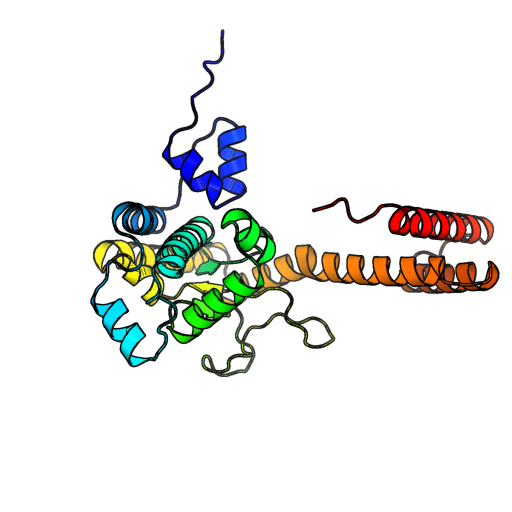 ? 5.632 0.114 0.430 1.00 91.56 87 ASN A O 1
ATOM 680 N N . THR A 1 88 ? 7.093 0.234 -1.274 1.00 92.81 88 THR A N 1
ATOM 681 C CA . THR A 1 88 ? 7.444 -1.191 -1.259 1.00 92.81 88 THR A CA 1
ATOM 682 C C . THR A 1 88 ? 8.505 -1.472 -0.196 1.00 92.81 88 THR A C 1
ATOM 684 O O . THR A 1 88 ? 9.563 -0.842 -0.183 1.00 92.81 88 THR A O 1
ATOM 687 N N . ASP A 1 89 ? 8.263 -2.455 0.673 1.00 89.75 89 ASP A N 1
ATOM 688 C CA . ASP A 1 89 ? 9.288 -2.983 1.579 1.00 89.75 89 ASP A CA 1
ATOM 689 C C . ASP A 1 89 ? 10.128 -4.038 0.849 1.00 89.75 89 ASP A C 1
ATOM 691 O O . ASP A 1 89 ? 9.633 -5.106 0.490 1.00 89.75 89 ASP A O 1
ATOM 695 N N . THR A 1 90 ? 11.418 -3.767 0.654 1.00 89.31 90 THR A N 1
ATOM 696 C CA . THR A 1 90 ? 12.340 -4.672 -0.048 1.00 89.31 90 THR A CA 1
ATOM 697 C C . THR A 1 90 ? 12.561 -6.006 0.664 1.00 89.31 90 THR A C 1
ATOM 699 O O . THR A 1 90 ? 12.906 -6.985 0.008 1.00 89.31 90 THR A O 1
ATOM 702 N N . ARG A 1 91 ? 12.336 -6.082 1.982 1.00 87.25 91 ARG A N 1
ATOM 703 C CA . ARG A 1 91 ? 12.559 -7.292 2.800 1.00 87.25 91 ARG A CA 1
ATOM 704 C C . ARG A 1 91 ? 11.471 -8.345 2.621 1.00 87.25 91 ARG A C 1
ATOM 706 O O . ARG A 1 91 ? 11.699 -9.534 2.852 1.00 87.25 91 ARG A O 1
ATOM 713 N N . THR A 1 92 ? 10.272 -7.890 2.270 1.00 85.25 92 THR A N 1
ATOM 714 C CA . THR A 1 92 ? 9.072 -8.723 2.097 1.00 85.25 92 THR A CA 1
ATOM 715 C C . THR A 1 92 ? 8.476 -8.614 0.696 1.00 85.25 92 THR A C 1
ATOM 717 O O . THR A 1 92 ? 7.518 -9.322 0.399 1.00 85.25 92 THR A O 1
ATOM 720 N N . ARG A 1 93 ? 9.034 -7.734 -0.152 1.00 89.56 93 ARG A N 1
ATOM 721 C CA . ARG A 1 93 ? 8.499 -7.326 -1.462 1.00 89.56 93 ARG A CA 1
ATOM 722 C C . ARG A 1 93 ? 7.038 -6.877 -1.378 1.00 89.56 93 ARG A C 1
ATOM 724 O O . ARG A 1 93 ? 6.270 -7.091 -2.308 1.00 89.56 93 ARG A O 1
ATOM 731 N N . SER A 1 94 ? 6.631 -6.302 -0.247 1.00 87.25 94 SER A N 1
ATOM 732 C CA . SER A 1 94 ? 5.222 -6.020 0.026 1.00 87.25 94 SER A CA 1
ATOM 733 C C . SER A 1 94 ? 4.869 -4.539 -0.097 1.00 87.25 94 SER A C 1
ATOM 735 O O . SER A 1 94 ? 5.687 -3.661 0.173 1.00 87.25 94 SER A O 1
ATOM 737 N N . PHE A 1 95 ? 3.623 -4.280 -0.484 1.00 86.19 95 PHE A N 1
ATOM 738 C CA . PHE A 1 95 ? 3.006 -2.970 -0.661 1.00 86.19 95 PHE A CA 1
ATOM 739 C C . PHE A 1 95 ? 1.627 -2.928 0.029 1.00 86.19 95 PHE A C 1
ATOM 741 O O . PHE A 1 95 ? 0.986 -3.963 0.217 1.00 86.19 95 PHE A O 1
ATOM 748 N N . SER A 1 96 ? 1.141 -1.725 0.370 1.00 72.31 96 SER A N 1
ATOM 749 C CA . SER A 1 96 ? -0.145 -1.484 1.052 1.00 72.31 96 SER A CA 1
ATOM 750 C C . SER A 1 96 ? -0.185 -2.039 2.487 1.00 72.31 96 SER A C 1
ATOM 752 O O . SER A 1 96 ? -1.093 -2.772 2.889 1.00 72.31 96 SER A O 1
ATOM 754 N N . ASN A 1 97 ? 0.824 -1.665 3.277 1.00 67.69 97 ASN A N 1
ATOM 755 C CA . ASN A 1 97 ? 0.910 -1.941 4.713 1.00 67.69 97 ASN A CA 1
ATOM 756 C C . ASN A 1 97 ? 0.057 -0.952 5.546 1.00 67.69 97 ASN A C 1
ATOM 758 O O . ASN A 1 97 ? -0.698 -0.139 5.008 1.00 67.69 97 ASN A O 1
ATOM 762 N N . SER A 1 98 ? 0.168 -1.003 6.878 1.00 60.75 98 SER A N 1
ATOM 763 C CA . SER A 1 98 ? -0.616 -0.175 7.815 1.00 60.75 98 SER A CA 1
ATOM 764 C C . SER A 1 98 ? -0.534 1.340 7.554 1.00 60.75 98 SER A C 1
ATOM 766 O O . SER A 1 98 ? -1.477 2.062 7.872 1.00 60.75 98 SER A O 1
ATOM 768 N N . GLY A 1 99 ? 0.547 1.832 6.934 1.00 60.19 99 GLY A N 1
ATOM 769 C CA . GLY A 1 99 ? 0.738 3.250 6.591 1.00 60.19 99 GLY A CA 1
ATOM 770 C C . GLY A 1 99 ? 0.297 3.655 5.176 1.00 60.19 99 GLY A C 1
ATOM 771 O O . GLY A 1 99 ? 0.403 4.832 4.814 1.00 60.19 99 GLY A O 1
ATOM 772 N N . THR A 1 100 ? -0.152 2.697 4.359 1.00 69.19 100 THR A N 1
ATOM 773 C CA . THR A 1 100 ? -0.449 2.867 2.923 1.00 69.19 100 THR A CA 1
ATOM 774 C C . THR A 1 100 ? -1.755 2.183 2.522 1.00 69.19 100 THR A C 1
ATOM 776 O O . THR A 1 100 ? -1.838 1.476 1.527 1.00 69.19 100 THR A O 1
ATOM 779 N N . THR A 1 101 ? -2.810 2.406 3.304 1.00 73.50 101 THR A N 1
ATOM 780 C CA . THR A 1 101 ? -4.147 1.853 3.026 1.00 73.50 101 THR A CA 1
ATOM 781 C C . THR A 1 101 ? -4.733 2.383 1.711 1.00 73.50 101 THR A C 1
ATOM 783 O O . THR A 1 101 ? -4.406 3.491 1.287 1.00 73.50 101 THR A O 1
ATOM 786 N N . GLN A 1 102 ? -5.684 1.663 1.103 1.00 77.06 102 GLN A N 1
ATOM 787 C CA . GLN A 1 102 ? -6.343 2.121 -0.134 1.00 77.06 102 GLN A CA 1
ATOM 788 C C . GLN A 1 102 ? -7.000 3.506 -0.005 1.00 77.06 102 GLN A C 1
ATOM 790 O O . GLN A 1 102 ? -6.930 4.281 -0.952 1.00 77.06 102 GLN A O 1
ATOM 795 N N . LYS A 1 103 ? -7.561 3.862 1.165 1.00 77.56 103 LYS A N 1
ATOM 796 C CA . LYS A 1 103 ? -8.078 5.221 1.441 1.00 77.56 103 LYS A CA 1
ATOM 797 C C . LYS A 1 103 ? -6.962 6.273 1.361 1.00 77.56 103 LYS A C 1
ATOM 799 O O . LYS A 1 103 ? -7.150 7.332 0.779 1.00 77.56 103 LYS A O 1
ATOM 804 N N . GLN A 1 104 ? -5.786 5.983 1.920 1.00 80.50 104 GLN A N 1
ATOM 805 C CA . GLN A 1 104 ? -4.642 6.903 1.876 1.00 80.50 104 GLN A CA 1
ATOM 806 C C . GLN A 1 104 ? -4.033 6.999 0.474 1.00 80.50 104 GLN A C 1
ATOM 808 O O . GLN A 1 104 ? -3.592 8.073 0.079 1.00 80.50 104 GLN A O 1
ATOM 813 N N . ILE A 1 105 ? -4.011 5.895 -0.278 1.00 85.06 105 ILE A N 1
ATOM 814 C CA . ILE A 1 105 ? -3.598 5.886 -1.688 1.00 85.06 105 ILE A CA 1
ATOM 815 C C . ILE A 1 105 ? -4.552 6.766 -2.503 1.00 85.06 105 ILE A C 1
ATOM 817 O O . ILE A 1 105 ? -4.102 7.664 -3.202 1.00 85.06 105 ILE A O 1
ATOM 821 N N . ALA A 1 106 ? -5.859 6.555 -2.347 1.00 85.00 106 ALA A N 1
ATOM 822 C CA . ALA A 1 106 ? -6.920 7.339 -2.972 1.00 85.00 106 ALA A CA 1
ATOM 823 C C . ALA A 1 106 ? -6.774 8.842 -2.690 1.00 85.00 106 ALA A C 1
ATOM 825 O O . ALA A 1 106 ? -6.715 9.637 -3.624 1.00 85.00 106 ALA A O 1
ATOM 826 N N . ALA A 1 107 ? -6.589 9.215 -1.420 1.00 85.94 107 ALA A N 1
ATOM 827 C CA . ALA A 1 107 ? -6.372 10.604 -1.022 1.00 85.94 107 ALA A CA 1
ATOM 828 C C . ALA A 1 107 ? -5.115 11.222 -1.661 1.00 85.94 107 ALA A C 1
ATOM 830 O O . ALA A 1 107 ? -5.162 12.357 -2.124 1.00 85.94 107 ALA A O 1
ATOM 831 N N . ARG A 1 108 ? -3.997 10.483 -1.730 1.00 87.00 108 ARG A N 1
ATOM 832 C CA . ARG A 1 108 ? -2.751 10.972 -2.355 1.00 87.00 108 ARG A CA 1
ATOM 833 C C . ARG A 1 108 ? -2.860 11.132 -3.867 1.00 87.00 108 ARG A C 1
ATOM 835 O O . ARG A 1 108 ? -2.236 12.025 -4.424 1.00 87.00 108 ARG A O 1
ATOM 842 N N . LEU A 1 109 ? -3.624 10.258 -4.517 1.00 86.62 109 LEU A N 1
ATOM 843 C CA . LEU A 1 109 ? -3.819 10.275 -5.965 1.00 86.62 109 LEU A CA 1
ATOM 844 C C . LEU A 1 109 ? -5.004 11.156 -6.401 1.00 86.62 109 LEU A C 1
ATOM 846 O O . LEU A 1 109 ? -5.200 11.335 -7.598 1.00 86.62 109 LEU A O 1
ATOM 850 N N . GLY A 1 110 ? -5.786 11.698 -5.459 1.00 86.62 110 GLY A N 1
ATOM 851 C CA . GLY A 1 110 ? -6.950 12.538 -5.752 1.00 86.62 110 GLY A CA 1
ATOM 852 C C . GLY A 1 110 ? -8.093 11.785 -6.441 1.00 86.62 110 GLY A C 1
ATOM 853 O O . GLY A 1 110 ? -8.762 12.346 -7.303 1.00 86.62 110 GLY A O 1
ATOM 854 N N . VAL A 1 111 ? -8.297 10.507 -6.105 1.00 87.12 111 VAL A N 1
ATOM 855 C CA . VAL A 1 111 ? -9.327 9.644 -6.712 1.00 87.12 111 VAL A CA 1
ATOM 856 C C . VAL A 1 111 ? -10.093 8.863 -5.652 1.00 87.12 111 VAL A C 1
ATOM 858 O O . VAL A 1 111 ? -9.633 8.723 -4.524 1.00 87.12 111 VAL A O 1
ATOM 861 N N . ASP A 1 112 ? -11.229 8.275 -6.022 1.00 83.56 112 ASP A N 1
ATOM 862 C CA . ASP A 1 112 ? -11.993 7.421 -5.113 1.00 83.56 112 ASP A CA 1
ATOM 863 C C . ASP A 1 112 ? -11.266 6.117 -4.765 1.00 83.56 112 ASP A C 1
ATOM 865 O O . ASP A 1 112 ? -10.612 5.483 -5.603 1.00 83.56 112 ASP A O 1
ATOM 869 N N . GLN A 1 113 ? -11.500 5.625 -3.546 1.00 82.94 113 GLN A N 1
ATOM 870 C CA . GLN A 1 113 ? -11.009 4.315 -3.106 1.00 82.94 113 GLN A CA 1
ATOM 871 C C . GLN A 1 113 ? -11.455 3.180 -4.043 1.00 82.94 113 GLN A C 1
ATOM 873 O O . GLN A 1 113 ? -10.678 2.262 -4.311 1.00 82.94 113 GLN A O 1
ATOM 878 N N . SER A 1 114 ? -12.676 3.247 -4.584 1.00 80.44 114 SER A N 1
ATOM 879 C CA . SER A 1 114 ? -13.198 2.239 -5.520 1.00 80.44 114 SER A CA 1
ATOM 880 C C . SER A 1 114 ? -12.412 2.186 -6.838 1.00 80.44 114 SER A C 1
ATOM 882 O O . SER A 1 114 ? -12.334 1.136 -7.477 1.00 80.44 114 SER A O 1
ATOM 884 N N . THR A 1 115 ? -11.815 3.304 -7.255 1.00 84.69 115 THR A N 1
ATOM 885 C CA . THR A 1 115 ? -10.970 3.391 -8.452 1.00 84.69 115 THR A CA 1
ATOM 886 C C . THR A 1 115 ? -9.615 2.747 -8.193 1.00 84.69 115 THR A C 1
ATOM 888 O O . THR A 1 115 ? -9.189 1.898 -8.974 1.00 84.69 115 THR A O 1
ATOM 891 N N . VAL A 1 116 ? -8.985 3.062 -7.055 1.00 85.25 116 VAL A N 1
ATOM 892 C CA . VAL A 1 116 ? -7.732 2.417 -6.622 1.00 85.25 116 VAL A CA 1
ATOM 893 C C . VAL A 1 116 ? -7.917 0.907 -6.479 1.00 85.25 116 VAL A C 1
ATOM 895 O O . VAL A 1 116 ? -7.097 0.137 -6.971 1.00 85.25 116 VAL A O 1
ATOM 898 N N . SER A 1 117 ? -9.011 0.472 -5.848 1.00 83.19 117 SER A N 1
ATOM 899 C CA . SER A 1 117 ? -9.332 -0.947 -5.677 1.00 83.19 117 SER A CA 1
ATOM 900 C C . SER A 1 117 ? -9.422 -1.674 -7.021 1.00 83.19 117 SER A C 1
ATOM 902 O O . SER A 1 117 ? -8.736 -2.677 -7.204 1.00 83.19 117 SER A O 1
ATOM 904 N N . ARG A 1 118 ? -10.177 -1.127 -7.987 1.00 83.19 118 ARG A N 1
ATOM 905 C CA . ARG A 1 118 ? -10.288 -1.691 -9.343 1.00 83.19 118 ARG A CA 1
ATOM 906 C C . ARG A 1 118 ? -8.935 -1.792 -10.047 1.00 83.19 118 ARG A C 1
ATOM 908 O O .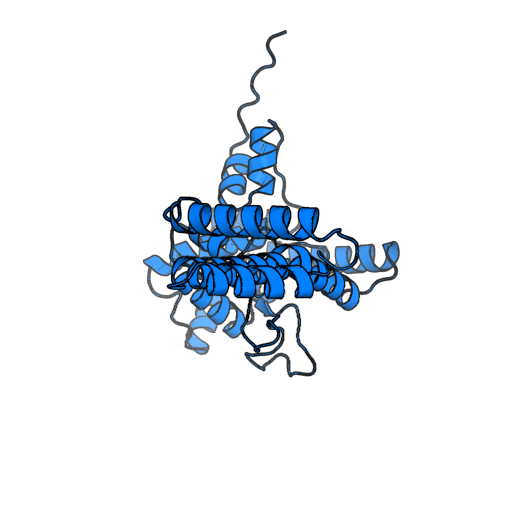 ARG A 1 118 ? -8.634 -2.827 -10.629 1.00 83.19 118 ARG A O 1
ATOM 915 N N . MET A 1 119 ? -8.105 -0.754 -9.956 1.00 85.81 119 MET A N 1
ATOM 916 C CA . MET A 1 119 ? -6.774 -0.769 -10.569 1.00 85.81 119 MET A CA 1
ATOM 917 C C . MET A 1 119 ? -5.855 -1.819 -9.955 1.00 85.81 119 MET A C 1
ATOM 919 O O . MET A 1 119 ? -5.184 -2.536 -10.687 1.00 85.81 119 MET A O 1
ATOM 923 N N . LEU A 1 120 ? -5.843 -1.948 -8.628 1.00 87.19 120 LEU A N 1
ATOM 924 C CA . LEU A 1 120 ? -5.045 -2.973 -7.958 1.00 87.19 120 LEU A CA 1
ATOM 925 C C . LEU A 1 120 ? -5.517 -4.383 -8.340 1.00 87.19 120 LEU A C 1
ATOM 927 O O . LEU A 1 120 ? -4.684 -5.249 -8.585 1.00 87.19 120 LEU A O 1
ATOM 931 N N . THR A 1 121 ? -6.829 -4.606 -8.466 1.00 84.00 121 THR A N 1
ATOM 932 C CA . THR A 1 121 ? -7.380 -5.874 -8.971 1.00 84.00 121 THR A CA 1
ATOM 933 C C . THR A 1 121 ? -6.905 -6.181 -10.389 1.00 84.00 121 THR A C 1
ATOM 935 O O . THR A 1 121 ? -6.518 -7.312 -10.674 1.00 84.00 121 THR A O 1
ATOM 938 N N . ASP A 1 122 ? -6.897 -5.197 -11.280 1.00 84.12 122 ASP A N 1
ATOM 939 C CA . ASP A 1 122 ? -6.455 -5.414 -12.656 1.00 84.12 122 ASP A CA 1
ATOM 940 C C . ASP A 1 122 ? -4.928 -5.577 -12.754 1.00 84.12 122 ASP A C 1
ATOM 942 O O . ASP A 1 122 ? -4.454 -6.377 -13.556 1.00 84.12 122 ASP A O 1
ATOM 946 N N . MET A 1 123 ? -4.146 -4.937 -11.878 1.00 87.88 123 MET A N 1
ATOM 947 C CA . MET A 1 123 ? -2.711 -5.223 -11.734 1.00 87.88 123 MET A CA 1
ATOM 948 C C . MET A 1 123 ? -2.447 -6.654 -11.248 1.00 87.88 123 MET A C 1
ATOM 950 O O . MET A 1 123 ? -1.481 -7.271 -11.696 1.00 87.88 123 MET A O 1
ATOM 954 N N . VAL A 1 124 ? -3.308 -7.197 -10.378 1.00 86.12 124 VAL A N 1
ATOM 955 C CA . VAL A 1 124 ? -3.244 -8.611 -9.974 1.00 86.12 124 VAL A CA 1
ATOM 956 C C . VAL A 1 124 ? -3.556 -9.533 -11.150 1.00 86.12 124 VAL A C 1
ATOM 958 O O . VAL A 1 124 ? -2.781 -10.439 -11.435 1.00 86.12 124 VAL A O 1
ATOM 961 N N . LYS A 1 125 ? -4.631 -9.269 -11.904 1.00 82.69 125 LYS A N 1
ATOM 962 C CA . LYS A 1 125 ? -4.960 -10.045 -13.116 1.00 82.69 125 LYS A CA 1
ATOM 963 C C . LYS A 1 125 ? -3.863 -9.978 -14.180 1.00 82.69 125 LYS A C 1
ATOM 965 O O . LYS A 1 125 ? -3.644 -10.950 -14.893 1.00 82.69 125 LYS 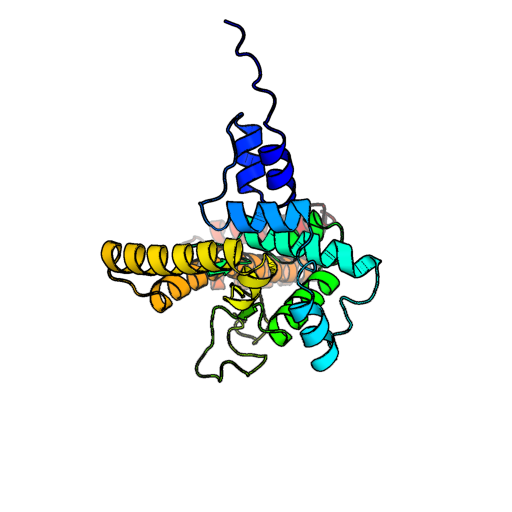A O 1
ATOM 970 N N . ALA A 1 126 ? -3.173 -8.844 -14.287 1.00 82.00 126 ALA A N 1
ATOM 971 C CA . ALA A 1 126 ? -2.039 -8.677 -15.188 1.00 82.00 126 ALA A CA 1
ATOM 972 C C . ALA A 1 126 ? -0.769 -9.409 -14.711 1.00 82.00 126 ALA A C 1
ATOM 974 O O . ALA A 1 126 ? 0.193 -9.478 -15.472 1.00 82.00 126 ALA A O 1
ATOM 975 N N . GLY A 1 127 ? -0.741 -9.947 -13.487 1.00 84.81 127 GLY A N 1
ATOM 976 C CA . GLY A 1 127 ? 0.433 -10.609 -12.910 1.00 84.81 127 GLY A CA 1
ATOM 977 C C . GLY A 1 127 ? 1.526 -9.643 -12.445 1.00 84.81 127 GLY A C 1
ATOM 978 O O . GLY A 1 127 ? 2.662 -10.053 -12.240 1.00 84.81 127 GLY A O 1
ATOM 979 N N . LEU A 1 128 ? 1.209 -8.353 -12.294 1.00 89.50 128 LEU A N 1
ATOM 980 C CA . LEU A 1 128 ? 2.143 -7.351 -11.765 1.00 89.50 128 LEU A CA 1
ATOM 981 C C . LEU A 1 128 ? 2.213 -7.393 -10.237 1.00 89.50 128 LEU A C 1
ATOM 983 O O . LEU A 1 128 ? 3.232 -7.073 -9.629 1.00 89.50 128 LEU A O 1
ATOM 987 N N . LEU A 1 129 ? 1.100 -7.754 -9.614 1.00 90.31 129 LEU A N 1
ATOM 988 C CA . LEU A 1 129 ? 0.973 -7.911 -8.177 1.00 90.31 129 LEU A CA 1
ATOM 989 C C . LEU A 1 129 ? 0.340 -9.270 -7.898 1.00 90.31 129 LEU A C 1
ATOM 991 O O . LEU A 1 129 ? -0.403 -9.802 -8.717 1.00 90.31 129 LEU A O 1
ATOM 995 N N . ARG A 1 130 ? 0.535 -9.777 -6.689 1.00 84.00 130 ARG A N 1
ATOM 996 C CA . ARG A 1 130 ? -0.337 -10.805 -6.109 1.00 84.00 130 ARG A CA 1
ATOM 997 C C . ARG A 1 130 ? -0.691 -10.435 -4.683 1.00 84.00 130 ARG A C 1
ATOM 999 O O . ARG A 1 130 ? -0.097 -9.525 -4.108 1.00 84.00 130 ARG A O 1
ATOM 1006 N N . HIS A 1 131 ? -1.637 -11.134 -4.078 1.00 78.75 131 HIS A N 1
ATOM 1007 C CA . HIS A 1 131 ? -1.846 -10.997 -2.642 1.00 78.75 131 HIS A CA 1
ATOM 1008 C C . HIS A 1 131 ? -0.659 -11.603 -1.874 1.00 78.75 131 HIS A C 1
ATOM 1010 O O . HIS A 1 131 ? -0.127 -12.654 -2.234 1.00 78.75 131 HIS A O 1
ATOM 1016 N N . ALA A 1 132 ? -0.184 -10.884 -0.853 1.00 73.69 132 ALA A N 1
ATOM 1017 C CA . ALA A 1 132 ? 1.024 -11.257 -0.114 1.00 73.69 132 ALA A CA 1
ATOM 1018 C C . ALA A 1 132 ? 0.809 -12.467 0.797 1.00 73.69 132 ALA A C 1
ATOM 1020 O O . ALA A 1 132 ? 1.732 -13.241 1.045 1.00 73.69 132 ALA A O 1
ATOM 1021 N N . PHE A 1 133 ? -0.420 -12.644 1.266 1.00 66.56 133 PHE A N 1
ATOM 1022 C CA . PHE A 1 133 ? -0.857 -13.904 1.833 1.00 66.56 133 PHE A CA 1
ATOM 1023 C C . PHE A 1 133 ? -1.500 -14.691 0.707 1.00 66.56 133 PHE A C 1
ATOM 1025 O O . PHE A 1 133 ? -1.982 -14.133 -0.260 1.00 66.56 133 PHE A O 1
ATOM 1032 N N . ILE A 1 134 ? -1.466 -15.994 0.796 1.00 50.25 134 ILE A N 1
ATOM 1033 C CA . ILE A 1 134 ? -2.148 -16.940 -0.077 1.00 50.25 134 ILE A CA 1
ATOM 1034 C C . ILE A 1 134 ? -2.398 -18.023 0.962 1.00 50.25 134 ILE A C 1
ATOM 1036 O O . ILE A 1 134 ? -1.453 -18.422 1.642 1.00 50.25 134 ILE A O 1
ATOM 1040 N N . GLY A 1 135 ? -3.653 -18.322 1.291 1.00 50.28 135 GLY A N 1
ATOM 1041 C CA . GLY A 1 135 ? -3.941 -19.343 2.304 1.00 50.28 135 GLY A CA 1
ATOM 1042 C C . GLY A 1 135 ? -3.512 -20.727 1.801 1.00 50.28 135 GLY A C 1
ATOM 1043 O O . GLY A 1 135 ? -2.542 -20.870 1.067 1.00 50.28 135 GLY A O 1
ATOM 1044 N N . ASN A 1 136 ? -4.314 -21.752 2.072 1.00 41.62 136 ASN A N 1
ATOM 1045 C CA . ASN A 1 136 ? -4.161 -23.050 1.401 1.00 41.62 136 ASN A CA 1
ATOM 1046 C C . ASN A 1 136 ? -4.652 -23.038 -0.066 1.00 41.62 136 ASN A C 1
ATOM 1048 O O . ASN A 1 136 ? -4.857 -24.099 -0.648 1.00 41.62 136 ASN A O 1
ATOM 1052 N N . ASN A 1 137 ? -4.874 -21.860 -0.658 1.00 44.25 137 ASN A N 1
ATOM 1053 C CA . ASN A 1 137 ? -5.513 -21.721 -1.962 1.00 44.25 137 ASN A CA 1
ATOM 1054 C C . ASN A 1 137 ? -4.496 -21.393 -3.056 1.00 44.25 137 ASN A C 1
ATOM 1056 O O . ASN A 1 137 ? -3.545 -20.641 -2.834 1.00 44.25 137 ASN A O 1
ATOM 1060 N N . ASP A 1 138 ? -4.761 -21.964 -4.232 1.00 47.00 138 ASP A N 1
ATOM 1061 C CA . ASP A 1 138 ? -4.084 -21.741 -5.509 1.00 47.00 138 ASP A CA 1
ATOM 1062 C C . ASP A 1 138 ? -3.698 -20.255 -5.699 1.00 47.00 138 ASP A C 1
ATOM 1064 O O . ASP A 1 138 ? -4.548 -19.382 -5.504 1.00 47.00 138 ASP A O 1
ATOM 1068 N N . PRO A 1 139 ? -2.455 -19.932 -6.117 1.00 47.31 139 PRO A N 1
ATOM 1069 C CA . PRO A 1 139 ? -2.050 -18.581 -6.523 1.00 47.31 139 PRO A CA 1
ATOM 1070 C C . PRO A 1 139 ? -2.978 -17.893 -7.540 1.00 47.31 139 PRO A C 1
ATOM 1072 O O . PRO A 1 139 ? -2.889 -16.680 -7.721 1.00 47.31 139 PRO A O 1
ATOM 1075 N N . ARG A 1 140 ? -3.838 -18.656 -8.224 1.00 42.31 140 ARG A N 1
ATOM 1076 C CA . ARG A 1 140 ? -4.820 -18.192 -9.213 1.00 42.31 140 ARG A CA 1
ATOM 1077 C C . ARG A 1 140 ? -6.217 -17.939 -8.630 1.00 42.31 140 ARG A C 1
ATOM 1079 O O . ARG A 1 140 ? -7.081 -17.452 -9.356 1.00 42.31 140 ARG A O 1
ATOM 1086 N N . ASP A 1 141 ? -6.463 -18.251 -7.354 1.00 45.97 141 ASP A N 1
ATOM 1087 C CA . ASP A 1 141 ? -7.742 -17.974 -6.690 1.00 45.97 141 ASP A CA 1
ATOM 1088 C C . ASP A 1 141 ? -7.847 -16.476 -6.322 1.00 45.97 141 ASP A C 1
ATOM 1090 O O . ASP A 1 141 ? -7.040 -15.974 -5.532 1.00 45.97 141 ASP A O 1
ATOM 1094 N N . PRO A 1 142 ? -8.860 -15.741 -6.827 1.00 43.34 142 PRO A N 1
ATOM 1095 C CA . PRO A 1 142 ? -9.059 -14.320 -6.532 1.00 43.34 142 PRO A CA 1
ATOM 1096 C C . PRO A 1 142 ? -9.322 -14.007 -5.047 1.00 43.34 142 PRO A C 1
ATOM 1098 O O . PRO A 1 142 ? -9.298 -12.835 -4.669 1.00 43.34 142 PRO A O 1
ATOM 1101 N N . LYS A 1 143 ? -9.593 -15.013 -4.202 1.00 44.62 143 LYS A N 1
ATOM 1102 C CA . LYS A 1 143 ? -9.743 -14.867 -2.743 1.00 44.62 143 LYS A CA 1
ATOM 1103 C C . LYS A 1 143 ? -8.489 -15.223 -1.952 1.00 44.62 143 LYS A C 1
ATOM 1105 O O . LYS A 1 143 ? -8.468 -15.044 -0.729 1.00 44.62 143 LYS A O 1
ATOM 1110 N N . ALA A 1 144 ? -7.449 -15.725 -2.604 1.00 43.94 144 ALA A N 1
ATOM 1111 C CA . ALA A 1 144 ? -6.254 -16.130 -1.901 1.00 43.94 144 ALA A CA 1
ATOM 1112 C C . ALA A 1 144 ? -5.550 -14.902 -1.308 1.00 43.94 144 ALA A C 1
ATOM 1114 O O . ALA A 1 144 ? -5.265 -13.934 -2.009 1.00 43.94 144 ALA A O 1
ATOM 1115 N N . GLY A 1 145 ? -5.309 -14.922 0.006 1.00 49.50 145 GLY A N 1
ATOM 1116 C CA . GLY A 1 145 ? -4.543 -13.869 0.672 1.00 49.50 145 GLY A CA 1
ATOM 1117 C C . GLY A 1 145 ? -5.272 -12.709 1.279 1.00 49.50 145 GLY A C 1
ATOM 1118 O O . GLY A 1 145 ? -4.644 -11.784 1.805 1.00 49.50 145 GLY A O 1
ATOM 1119 N N . ILE A 1 146 ? -6.588 -12.747 1.198 1.00 53.34 146 ILE A N 1
ATOM 1120 C CA . ILE A 1 146 ? -7.411 -11.712 1.769 1.00 53.34 146 ILE A CA 1
ATOM 1121 C C . ILE A 1 146 ? -7.380 -11.860 3.294 1.00 53.34 146 ILE A C 1
ATOM 1123 O O . ILE A 1 146 ? -7.804 -12.873 3.850 1.00 53.34 146 ILE A O 1
ATOM 1127 N N . VAL A 1 147 ? -6.877 -10.832 3.984 1.00 52.53 147 VAL A N 1
ATOM 1128 C CA . VAL A 1 147 ? -7.020 -10.728 5.439 1.00 52.53 147 VAL A CA 1
ATOM 1129 C C . VAL A 1 147 ? -8.437 -10.240 5.721 1.00 52.53 147 VAL A C 1
ATOM 1131 O O . VAL A 1 147 ? -8.747 -9.052 5.568 1.00 52.53 147 VAL A O 1
ATOM 1134 N N . CYS A 1 148 ? -9.300 -11.182 6.090 1.00 50.69 148 CYS A N 1
ATOM 1135 C CA . CYS A 1 148 ? -10.685 -10.908 6.435 1.00 50.69 148 CYS A CA 1
ATOM 1136 C C . CYS A 1 148 ? -10.884 -10.709 7.942 1.00 50.69 148 CYS A C 1
ATOM 1138 O O . CYS A 1 148 ? -10.109 -11.226 8.746 1.00 50.69 148 CYS A O 1
ATOM 1140 N N . ASP A 1 149 ? -11.949 -10.012 8.346 1.00 46.94 149 ASP A N 1
ATOM 1141 C CA . ASP A 1 149 ? -12.438 -10.149 9.723 1.00 46.94 149 ASP A CA 1
ATOM 1142 C C . ASP A 1 149 ? -13.095 -11.518 9.951 1.00 46.94 149 ASP A C 1
ATOM 1144 O O . ASP A 1 149 ? -13.233 -12.351 9.054 1.00 46.94 149 ASP A O 1
ATOM 1148 N N . LYS A 1 150 ? -13.581 -11.715 11.181 1.00 43.22 150 LYS A N 1
ATOM 1149 C CA . LYS A 1 150 ? -14.362 -12.881 11.611 1.00 43.22 150 LYS A CA 1
ATOM 1150 C C . LYS A 1 150 ? -15.641 -13.126 10.787 1.00 43.22 150 LYS A C 1
ATOM 1152 O O . LYS A 1 150 ? -16.245 -14.177 10.951 1.00 43.22 150 LYS A O 1
ATOM 1157 N N . LYS A 1 151 ? -16.079 -12.177 9.949 1.00 39.94 151 LYS A N 1
ATOM 1158 C CA . LYS A 1 151 ? -17.249 -12.291 9.062 1.00 39.94 151 LYS A CA 1
ATOM 1159 C C . LYS A 1 151 ? -16.862 -12.529 7.598 1.00 39.94 151 LYS A C 1
ATOM 1161 O O . LYS A 1 151 ? -17.742 -12.566 6.744 1.00 39.94 151 LYS A O 1
ATOM 1166 N N . GLY A 1 152 ? -15.571 -12.679 7.295 1.00 47.53 152 GLY A N 1
ATOM 1167 C CA . GLY A 1 152 ? -15.086 -12.906 5.935 1.00 47.53 152 GLY A CA 1
ATOM 1168 C C . GLY A 1 152 ? -14.971 -11.637 5.081 1.00 47.53 152 GLY A C 1
ATOM 1169 O O . GLY A 1 152 ? -14.728 -11.755 3.882 1.00 47.53 152 GLY A O 1
ATOM 1170 N N . ILE A 1 153 ? -15.113 -10.436 5.659 1.00 42.00 153 ILE A N 1
ATOM 1171 C CA . ILE A 1 153 ? -15.016 -9.170 4.914 1.00 42.00 153 ILE A CA 1
ATOM 1172 C C . ILE A 1 153 ? -13.530 -8.802 4.729 1.00 42.00 153 ILE A C 1
ATOM 1174 O O . ILE A 1 153 ? -12.818 -8.778 5.725 1.00 42.00 153 ILE A O 1
ATOM 1178 N N . PRO A 1 154 ? -13.034 -8.483 3.520 1.00 52.31 154 PRO A N 1
ATOM 1179 C CA . PRO A 1 154 ? -11.649 -8.042 3.279 1.00 52.31 154 PRO A CA 1
ATOM 1180 C C . PRO A 1 154 ? -11.325 -6.694 3.960 1.00 52.31 154 PRO A C 1
ATOM 1182 O O . PRO A 1 154 ? -11.988 -5.702 3.659 1.00 52.31 154 PRO A O 1
ATOM 1185 N N . PHE A 1 155 ? -10.301 -6.590 4.824 1.00 50.38 155 PHE A N 1
ATOM 1186 C CA . PHE A 1 155 ? -10.004 -5.314 5.527 1.00 50.38 155 PHE A CA 1
ATOM 1187 C C . PHE A 1 155 ? -8.845 -4.498 4.959 1.00 50.38 155 PHE A C 1
ATOM 1189 O O . PHE A 1 155 ? -8.839 -3.271 5.111 1.00 50.38 155 PHE A O 1
ATOM 1196 N N . ASN A 1 156 ? -7.858 -5.141 4.336 1.00 55.25 156 ASN A N 1
ATOM 1197 C CA . ASN A 1 156 ? -6.777 -4.475 3.614 1.00 55.25 156 ASN A CA 1
ATOM 1198 C C . ASN A 1 156 ? -5.975 -5.528 2.843 1.00 55.25 156 ASN A C 1
ATOM 1200 O O . ASN A 1 156 ? -5.526 -6.513 3.428 1.00 55.25 156 ASN A O 1
ATOM 1204 N N . ASN A 1 157 ? -5.770 -5.312 1.550 1.00 70.31 157 ASN A N 1
ATOM 1205 C CA . ASN A 1 157 ? -4.964 -6.221 0.747 1.00 70.31 157 ASN A CA 1
ATOM 1206 C C . ASN A 1 157 ? -3.504 -5.780 0.857 1.00 70.31 157 ASN A C 1
ATOM 1208 O O . ASN A 1 157 ? -3.149 -4.719 0.347 1.00 70.31 157 ASN A O 1
ATOM 1212 N N . ILE A 1 158 ? -2.672 -6.575 1.531 1.00 78.69 158 ILE A N 1
ATOM 1213 C CA . ILE A 1 158 ? -1.223 -6.465 1.361 1.00 78.69 158 ILE A CA 1
ATOM 1214 C C . ILE A 1 158 ? -0.899 -7.148 0.037 1.00 78.69 158 ILE A C 1
ATOM 1216 O O . ILE A 1 158 ? -1.280 -8.303 -0.175 1.00 78.69 158 ILE A O 1
ATOM 1220 N N . TYR A 1 159 ? -0.224 -6.431 -0.850 1.00 85.50 159 TYR A N 1
ATOM 1221 C CA . TYR A 1 159 ? 0.196 -6.962 -2.141 1.00 85.50 159 TYR A CA 1
ATOM 1222 C C . TYR A 1 159 ? 1.672 -7.313 -2.100 1.00 85.50 159 TYR A C 1
ATOM 1224 O O . TYR A 1 159 ? 2.454 -6.634 -1.443 1.00 85.50 159 TYR A O 1
ATOM 1232 N N . TYR A 1 160 ? 2.043 -8.368 -2.804 1.00 87.44 160 TYR A N 1
ATOM 1233 C CA . TYR A 1 160 ? 3.414 -8.723 -3.114 1.00 87.44 160 TYR A CA 1
ATOM 1234 C C . TYR A 1 160 ? 3.724 -8.249 -4.533 1.00 87.44 160 TYR A C 1
ATOM 1236 O O . TYR A 1 160 ? 2.922 -8.453 -5.447 1.00 87.44 160 TYR A O 1
ATOM 1244 N N . VAL A 1 161 ? 4.858 -7.578 -4.689 1.00 92.56 161 VAL A N 1
ATOM 1245 C CA . VAL A 1 161 ? 5.323 -7.021 -5.957 1.00 92.56 161 VAL A CA 1
ATOM 1246 C C . VAL A 1 161 ? 6.026 -8.117 -6.748 1.00 92.56 161 VAL A C 1
ATOM 1248 O O . VAL A 1 161 ? 7.042 -8.650 -6.299 1.00 92.56 161 VAL A O 1
ATOM 1251 N N . GLU A 1 162 ? 5.473 -8.446 -7.914 1.00 92.56 162 GLU A N 1
ATOM 1252 C CA . GLU A 1 162 ? 6.035 -9.458 -8.806 1.00 92.56 162 GLU A CA 1
ATOM 1253 C C . GLU A 1 162 ? 7.193 -8.906 -9.636 1.00 92.56 162 GLU A C 1
ATOM 1255 O O . GLU A 1 162 ? 7.292 -7.706 -9.907 1.00 92.56 162 GLU A O 1
ATOM 1260 N N . ASP A 1 163 ? 8.050 -9.805 -10.113 1.00 93.00 163 ASP A N 1
ATOM 1261 C CA . ASP A 1 163 ? 9.176 -9.445 -10.977 1.00 93.00 163 ASP A CA 1
ATOM 1262 C C . ASP A 1 163 ? 8.690 -8.758 -12.273 1.00 93.00 163 ASP A C 1
ATOM 1264 O O . ASP A 1 163 ? 9.312 -7.809 -12.752 1.00 93.00 163 ASP A O 1
ATOM 1268 N N . ALA A 1 164 ? 7.514 -9.145 -12.787 1.00 90.44 164 ALA A N 1
ATOM 1269 C CA . ALA A 1 164 ? 6.876 -8.505 -13.939 1.00 90.44 164 ALA A CA 1
ATOM 1270 C C . ALA A 1 164 ? 6.609 -7.004 -13.724 1.00 90.44 164 ALA A C 1
ATOM 1272 O O . ALA A 1 164 ? 6.739 -6.218 -14.662 1.00 90.44 164 ALA A O 1
ATOM 1273 N N . PHE A 1 165 ? 6.295 -6.581 -12.493 1.00 93.25 165 PHE A N 1
ATOM 1274 C CA . PHE A 1 165 ? 6.150 -5.162 -12.164 1.00 93.25 165 PHE A CA 1
ATOM 1275 C C . PHE A 1 165 ? 7.481 -4.418 -12.251 1.00 93.25 165 PHE A C 1
ATOM 1277 O O . PHE A 1 165 ? 7.529 -3.315 -12.793 1.00 93.25 165 PHE A O 1
ATOM 1284 N N . ALA A 1 166 ? 8.575 -5.017 -11.773 1.00 93.00 166 ALA A N 1
ATOM 1285 C CA . ALA A 1 166 ? 9.902 -4.416 -11.891 1.00 93.00 166 ALA A CA 1
ATOM 1286 C C . ALA A 1 166 ? 10.305 -4.231 -13.366 1.00 93.00 166 ALA A C 1
ATOM 1288 O O . ALA A 1 166 ? 10.863 -3.198 -13.739 1.00 93.00 166 ALA A O 1
ATOM 1289 N N . LEU A 1 167 ? 9.964 -5.200 -14.219 1.00 91.94 167 LEU A N 1
ATOM 1290 C CA . LEU A 1 167 ? 10.264 -5.188 -15.654 1.00 91.94 167 LEU A CA 1
ATOM 1291 C C . LEU A 1 167 ? 9.446 -4.166 -16.465 1.00 91.94 167 LEU A C 1
ATOM 1293 O O . LEU A 1 167 ? 9.782 -3.900 -17.624 1.00 91.94 167 LEU A O 1
ATOM 1297 N N . LEU A 1 168 ? 8.434 -3.524 -15.869 1.00 90.31 168 LEU A N 1
ATOM 1298 C CA . LEU A 1 168 ? 7.785 -2.354 -16.474 1.00 90.31 168 LEU A CA 1
ATOM 1299 C C . LEU A 1 168 ? 8.783 -1.216 -16.720 1.00 90.31 168 LEU A C 1
ATOM 1301 O O . LEU A 1 168 ? 8.644 -0.490 -17.698 1.00 90.31 168 LEU A O 1
ATOM 1305 N N . ALA A 1 169 ? 9.816 -1.096 -15.880 1.00 91.00 169 ALA A N 1
ATOM 1306 C CA . ALA A 1 169 ? 10.901 -0.125 -16.035 1.00 91.00 169 ALA A CA 1
ATOM 1307 C C . ALA A 1 169 ? 12.007 -0.588 -17.007 1.00 91.00 169 ALA A C 1
ATOM 1309 O O . ALA A 1 169 ? 13.114 -0.046 -17.011 1.00 91.00 169 ALA A O 1
ATOM 1310 N N . GLY A 1 170 ? 11.735 -1.622 -17.806 1.00 89.62 170 GLY A N 1
ATOM 1311 C CA . GLY A 1 170 ? 12.700 -2.234 -18.710 1.00 89.62 170 GLY A CA 1
ATOM 1312 C C . GLY A 1 170 ? 13.655 -3.212 -18.012 1.00 89.62 170 GLY A C 1
ATOM 1313 O O . GLY A 1 170 ? 13.736 -3.265 -16.780 1.00 89.62 170 GLY A O 1
ATOM 1314 N N . PRO A 1 171 ? 14.403 -4.008 -18.797 1.00 90.38 171 PRO A N 1
ATOM 1315 C CA . PRO A 1 171 ? 15.214 -5.106 -18.276 1.00 90.38 171 PRO A CA 1
ATOM 1316 C C . PRO A 1 171 ? 16.328 -4.619 -17.345 1.00 90.38 171 PRO A C 1
ATOM 1318 O O . PRO A 1 171 ? 16.593 -5.243 -16.325 1.00 90.38 171 PRO A O 1
ATOM 1321 N N . THR A 1 172 ? 16.954 -3.479 -17.641 1.00 92.31 172 THR A N 1
ATOM 1322 C CA . THR A 1 172 ? 18.094 -2.981 -16.860 1.00 92.31 172 THR A CA 1
ATOM 1323 C C . THR A 1 172 ? 17.691 -2.560 -15.446 1.00 92.31 172 THR A C 1
ATOM 1325 O O . THR A 1 172 ? 18.258 -3.053 -14.473 1.00 92.31 172 THR A O 1
ATOM 1328 N N . ALA A 1 173 ? 16.717 -1.653 -15.306 1.00 93.56 173 ALA A N 1
ATOM 1329 C CA . ALA A 1 173 ? 16.262 -1.197 -13.992 1.00 93.56 173 ALA A CA 1
ATOM 1330 C C . ALA A 1 173 ? 15.465 -2.291 -13.263 1.00 93.56 173 ALA A C 1
ATOM 1332 O O . ALA A 1 173 ? 15.657 -2.493 -12.063 1.00 93.56 173 ALA A O 1
ATOM 1333 N N . GLY A 1 174 ? 14.638 -3.043 -13.998 1.00 93.56 174 GLY A N 1
ATOM 1334 C CA . GLY A 1 174 ? 13.859 -4.148 -13.452 1.00 93.56 174 GLY A CA 1
ATOM 1335 C C . GLY A 1 174 ? 14.736 -5.240 -12.845 1.00 93.56 174 GLY A C 1
ATOM 1336 O O . GLY A 1 174 ? 14.557 -5.584 -11.679 1.00 93.56 174 GLY A O 1
ATOM 1337 N N . ASN A 1 175 ? 15.756 -5.715 -13.569 1.00 95.62 175 ASN A N 1
ATOM 1338 C CA . ASN A 1 175 ? 16.662 -6.746 -13.054 1.00 95.62 175 ASN A CA 1
ATOM 1339 C C . ASN A 1 175 ? 17.442 -6.271 -11.825 1.00 95.62 175 ASN A C 1
ATOM 1341 O O . ASN A 1 175 ? 17.642 -7.055 -10.898 1.00 95.62 175 ASN A O 1
ATOM 1345 N N . LYS A 1 176 ? 17.834 -4.991 -11.759 1.00 96.12 176 LYS A N 1
ATOM 1346 C CA . LYS A 1 176 ? 18.455 -4.430 -10.547 1.00 96.12 176 LYS A CA 1
ATOM 1347 C C . LYS A 1 176 ? 17.524 -4.520 -9.339 1.00 96.12 176 LYS A C 1
ATOM 1349 O O . LYS A 1 176 ? 17.974 -4.910 -8.265 1.00 96.12 176 LYS A O 1
ATOM 1354 N N . LEU A 1 177 ? 16.239 -4.195 -9.500 1.00 96.38 177 LEU A N 1
ATOM 1355 C CA . LEU A 1 177 ? 15.266 -4.314 -8.412 1.00 96.38 177 LEU A CA 1
ATOM 1356 C C . LEU A 1 177 ? 15.027 -5.778 -8.015 1.00 96.38 177 LEU A C 1
ATOM 1358 O O . LEU A 1 177 ? 15.027 -6.089 -6.825 1.00 96.38 177 LEU A O 1
ATOM 1362 N N . ILE A 1 178 ? 14.902 -6.685 -8.986 1.00 96.06 178 ILE A N 1
ATOM 1363 C CA . ILE A 1 178 ? 14.747 -8.125 -8.729 1.00 96.06 178 ILE A CA 1
ATOM 1364 C C . ILE A 1 178 ? 15.941 -8.654 -7.922 1.00 96.06 178 ILE A C 1
ATOM 1366 O O . ILE A 1 178 ? 15.760 -9.304 -6.890 1.00 96.06 178 ILE A O 1
ATOM 1370 N N . GLN A 1 179 ? 17.169 -8.312 -8.323 1.00 95.69 179 GLN A N 1
ATOM 1371 C CA . GLN A 1 179 ? 18.379 -8.701 -7.594 1.00 95.69 179 GLN A CA 1
ATOM 1372 C C . GLN A 1 179 ? 18.473 -8.057 -6.210 1.00 95.69 179 GLN A C 1
ATOM 1374 O O . GLN A 1 179 ? 18.901 -8.717 -5.260 1.00 95.69 179 GLN A O 1
ATOM 1379 N N . ALA A 1 180 ? 18.032 -6.804 -6.062 1.00 95.19 180 ALA A N 1
ATOM 1380 C CA . ALA A 1 180 ? 17.949 -6.149 -4.760 1.00 95.19 180 ALA A CA 1
ATOM 1381 C C . ALA A 1 180 ? 16.990 -6.902 -3.829 1.00 95.19 180 ALA A C 1
ATOM 1383 O O . ALA A 1 180 ? 17.316 -7.133 -2.665 1.00 95.19 180 ALA A O 1
ATOM 1384 N N . PHE A 1 181 ? 15.845 -7.354 -4.341 1.00 94.56 181 PHE A N 1
ATOM 1385 C CA . PHE A 1 181 ? 14.918 -8.150 -3.555 1.00 94.56 181 PHE A CA 1
ATOM 1386 C C . PHE A 1 181 ? 15.471 -9.532 -3.181 1.00 94.56 181 PHE A C 1
ATOM 1388 O O . PHE A 1 181 ? 15.316 -9.949 -2.036 1.00 94.56 181 PHE A O 1
ATOM 1395 N N . ILE A 1 182 ? 16.106 -10.251 -4.116 1.00 93.38 182 ILE A N 1
ATOM 1396 C CA . ILE A 1 182 ? 16.728 -11.562 -3.843 1.00 93.38 182 ILE A CA 1
ATOM 1397 C C . ILE A 1 182 ? 17.829 -11.416 -2.788 1.00 93.38 182 ILE A C 1
ATOM 1399 O O . ILE A 1 182 ? 17.879 -12.174 -1.821 1.00 93.38 182 ILE A O 1
ATOM 1403 N N . SER A 1 183 ? 18.701 -10.422 -2.957 1.00 93.81 183 SER A N 1
ATOM 1404 C CA . SER A 1 183 ? 19.799 -10.158 -2.026 1.00 93.81 183 SER A CA 1
ATOM 1405 C C . SER A 1 183 ? 19.276 -9.814 -0.634 1.00 93.81 183 SER A C 1
ATOM 1407 O O . SER A 1 183 ? 19.768 -10.355 0.355 1.00 93.81 183 SER A O 1
ATOM 1409 N N . LYS A 1 184 ? 18.237 -8.972 -0.545 1.00 93.31 184 LYS A N 1
ATOM 1410 C CA . LYS A 1 184 ? 17.651 -8.586 0.741 1.00 93.31 184 LYS A CA 1
ATOM 1411 C C . LYS A 1 184 ? 16.949 -9.751 1.431 1.00 93.31 184 LYS A C 1
ATOM 1413 O O . LYS A 1 184 ? 17.089 -9.901 2.638 1.00 93.31 184 LYS A O 1
ATOM 1418 N N . ASP A 1 185 ? 16.241 -10.597 0.690 1.00 90.00 185 ASP A N 1
ATOM 1419 C CA . ASP A 1 185 ? 15.619 -11.806 1.240 1.00 90.00 185 ASP A CA 1
ATOM 1420 C C . ASP A 1 185 ? 16.659 -12.758 1.854 1.00 90.00 185 ASP A C 1
ATOM 1422 O O . ASP A 1 185 ? 16.490 -13.211 2.990 1.00 90.00 185 ASP A O 1
ATOM 1426 N N . LYS A 1 186 ? 17.775 -12.994 1.151 1.00 92.00 186 LYS A N 1
ATOM 1427 C CA . LYS A 1 186 ? 18.898 -13.794 1.665 1.00 92.00 186 LYS A CA 1
ATOM 1428 C C . LYS A 1 186 ? 19.500 -13.180 2.929 1.00 92.00 186 LYS A C 1
ATOM 1430 O O . LYS A 1 186 ? 19.655 -13.880 3.927 1.00 92.00 186 LYS A O 1
ATOM 1435 N N . GLU A 1 187 ? 19.784 -11.879 2.905 1.00 93.81 187 GLU A N 1
ATOM 1436 C CA . GLU A 1 187 ? 20.356 -11.145 4.039 1.00 93.81 187 GLU A CA 1
ATOM 1437 C C . GLU A 1 187 ? 19.450 -11.210 5.281 1.00 93.81 187 GLU A C 1
ATOM 1439 O O . GLU A 1 187 ? 19.911 -11.514 6.378 1.00 93.81 187 GLU A O 1
ATOM 1444 N N . GLU A 1 188 ? 18.149 -10.956 5.123 1.00 90.94 188 GLU A N 1
ATOM 1445 C CA . GLU A 1 188 ? 17.185 -10.981 6.229 1.00 90.94 188 GLU A CA 1
ATOM 1446 C C . GLU A 1 188 ? 16.976 -12.397 6.773 1.00 90.94 188 GLU A C 1
ATOM 1448 O O . GLU A 1 188 ? 16.822 -12.578 7.982 1.00 90.94 188 GLU A O 1
ATOM 1453 N N . THR A 1 189 ? 17.010 -13.411 5.906 1.00 89.62 189 THR A N 1
ATOM 1454 C CA . THR A 1 189 ? 16.919 -14.816 6.322 1.00 89.62 189 THR A CA 1
ATOM 1455 C C . THR A 1 189 ? 18.142 -15.220 7.145 1.00 89.62 189 THR A C 1
ATOM 1457 O O . THR A 1 189 ? 17.982 -15.805 8.213 1.00 89.62 189 THR A O 1
ATOM 1460 N N . GLN A 1 190 ? 19.348 -14.835 6.714 1.00 92.69 190 GLN A N 1
ATOM 1461 C CA . GLN A 1 190 ? 20.584 -15.079 7.466 1.00 92.69 190 GLN A CA 1
ATOM 1462 C C . GLN A 1 190 ? 20.602 -14.345 8.813 1.00 92.69 190 GLN A C 1
ATOM 1464 O O . GLN A 1 190 ? 21.014 -14.918 9.816 1.00 92.69 190 GLN A O 1
ATOM 1469 N N . LYS A 1 191 ? 20.132 -13.092 8.857 1.00 91.25 191 LYS A N 1
ATOM 1470 C CA . LYS A 1 191 ? 20.137 -12.276 10.081 1.00 91.25 191 LYS A CA 1
ATOM 1471 C C . LYS A 1 191 ? 19.098 -12.702 11.113 1.00 91.25 191 LYS A C 1
ATOM 1473 O O . LYS A 1 191 ? 19.371 -12.651 12.306 1.00 91.25 191 LYS A O 1
ATOM 1478 N N . SER A 1 192 ? 17.889 -13.046 10.673 1.00 87.19 192 SER A N 1
ATOM 1479 C CA . SER A 1 192 ? 16.750 -13.278 11.574 1.00 87.19 192 SER A CA 1
ATOM 1480 C C . SER A 1 192 ? 16.425 -14.753 11.808 1.00 87.19 192 SER A C 1
ATOM 1482 O O . SER A 1 192 ? 15.597 -15.053 12.667 1.00 87.19 192 SER A O 1
ATOM 1484 N N . GLY A 1 193 ? 16.990 -15.664 11.007 1.00 85.81 193 GLY A N 1
ATOM 1485 C CA . GLY A 1 193 ? 16.599 -17.078 10.963 1.00 85.81 193 GLY A CA 1
ATOM 1486 C C . GLY A 1 193 ? 15.184 -17.321 10.413 1.00 85.81 193 GLY A C 1
ATOM 1487 O O . GLY A 1 193 ? 14.724 -18.458 10.359 1.00 85.81 193 GLY A O 1
ATOM 1488 N N . LYS A 1 194 ? 14.466 -16.265 10.008 1.00 79.81 194 LYS A N 1
ATOM 1489 C CA . LYS A 1 194 ? 13.092 -16.328 9.500 1.00 79.81 194 LYS A CA 1
ATOM 1490 C C . LYS A 1 194 ? 13.099 -16.217 7.984 1.00 79.81 194 LYS A C 1
ATOM 1492 O O . LYS A 1 194 ? 13.578 -15.220 7.446 1.00 79.81 194 LYS A O 1
ATOM 1497 N N . GLY A 1 195 ? 12.499 -17.189 7.304 1.00 77.38 195 GLY A N 1
ATOM 1498 C CA . GLY A 1 195 ? 12.245 -17.118 5.867 1.00 77.38 195 GLY A CA 1
ATOM 1499 C C . GLY A 1 195 ? 11.185 -16.070 5.504 1.00 77.38 195 GLY A C 1
ATOM 1500 O O . GLY A 1 195 ? 10.506 -15.499 6.366 1.00 77.38 195 GLY A O 1
ATOM 1501 N N . LEU A 1 196 ? 11.024 -15.821 4.203 1.00 80.12 196 LEU A N 1
ATOM 1502 C CA . LEU A 1 196 ? 10.081 -14.834 3.665 1.00 80.12 196 LEU A CA 1
ATOM 1503 C C . LEU A 1 196 ? 8.653 -15.022 4.196 1.00 80.12 196 LEU A C 1
ATOM 1505 O O . LEU A 1 196 ? 8.006 -14.048 4.581 1.00 80.12 196 LEU A O 1
ATOM 1509 N N . TYR A 1 197 ? 8.181 -16.270 4.266 1.00 72.88 197 TYR A N 1
ATOM 1510 C CA . TYR A 1 197 ? 6.847 -16.593 4.768 1.00 72.88 197 TYR A CA 1
ATOM 1511 C C . TYR A 1 197 ? 6.644 -16.118 6.214 1.00 72.88 197 TYR A C 1
ATOM 1513 O O . TYR A 1 197 ? 5.669 -15.426 6.507 1.00 72.88 197 TYR A O 1
ATOM 1521 N N . GLN A 1 198 ? 7.588 -16.404 7.117 1.00 69.69 198 GLN A N 1
ATOM 1522 C CA . GLN A 1 198 ? 7.490 -15.966 8.511 1.00 69.69 198 GLN A CA 1
ATOM 1523 C C . GLN A 1 198 ? 7.531 -14.437 8.639 1.00 69.69 198 GLN A C 1
ATOM 1525 O O . GLN A 1 198 ? 6.807 -13.873 9.458 1.00 69.69 198 GLN A O 1
ATOM 1530 N N . ARG A 1 199 ? 8.335 -13.748 7.819 1.00 79.50 199 ARG A N 1
ATOM 1531 C CA . ARG A 1 199 ? 8.389 -12.275 7.829 1.00 79.50 199 ARG A CA 1
ATOM 1532 C C . ARG A 1 199 ? 7.093 -11.648 7.311 1.00 79.50 199 ARG A C 1
ATOM 1534 O O . ARG A 1 199 ? 6.624 -10.662 7.878 1.00 79.50 199 ARG A O 1
ATOM 1541 N N . LEU A 1 200 ? 6.472 -12.247 6.295 1.00 75.12 200 LEU A N 1
ATOM 1542 C CA . LEU A 1 200 ? 5.134 -11.862 5.845 1.00 75.12 200 LEU A CA 1
ATOM 1543 C C . LEU A 1 200 ? 4.092 -12.084 6.952 1.00 75.12 200 LEU A C 1
ATOM 1545 O O . LEU A 1 200 ? 3.268 -11.203 7.185 1.00 75.12 200 LEU A O 1
ATOM 1549 N N . LEU A 1 201 ? 4.138 -13.202 7.687 1.00 69.75 201 LEU A N 1
ATOM 1550 C CA . LEU A 1 201 ? 3.230 -13.437 8.820 1.00 69.75 201 LEU A CA 1
ATOM 1551 C C . LEU A 1 201 ? 3.362 -12.373 9.918 1.00 69.75 201 LEU A C 1
ATOM 1553 O O . LEU A 1 201 ? 2.348 -11.941 10.463 1.00 69.75 201 LEU A O 1
ATOM 1557 N N . THR A 1 202 ? 4.580 -11.920 10.225 1.00 74.19 202 THR A N 1
ATOM 1558 C CA . THR A 1 202 ? 4.786 -10.802 11.161 1.00 74.19 202 THR A CA 1
ATOM 1559 C C . THR A 1 202 ? 4.110 -9.530 10.650 1.00 74.19 202 THR A C 1
ATOM 1561 O O . THR A 1 202 ? 3.302 -8.945 11.364 1.00 74.19 202 THR A O 1
ATOM 1564 N N . LEU A 1 203 ? 4.326 -9.174 9.379 1.00 76.06 203 LEU A N 1
ATOM 1565 C CA . LEU A 1 203 ? 3.666 -8.022 8.757 1.00 76.06 203 LEU A CA 1
ATOM 1566 C C . LEU A 1 203 ? 2.130 -8.127 8.805 1.00 76.06 203 LEU A C 1
ATOM 1568 O O . LEU A 1 203 ? 1.441 -7.130 9.024 1.00 76.06 203 LEU A O 1
ATOM 1572 N N . ARG A 1 204 ? 1.577 -9.332 8.619 1.00 72.19 204 ARG A N 1
ATOM 1573 C CA . ARG A 1 204 ? 0.134 -9.587 8.742 1.00 72.19 204 ARG A CA 1
ATOM 1574 C C . ARG A 1 204 ? -0.382 -9.216 10.125 1.00 72.19 204 ARG A C 1
ATOM 1576 O O . ARG A 1 204 ? -1.405 -8.543 10.232 1.00 72.19 204 ARG A O 1
ATOM 1583 N N . ASN A 1 205 ? 0.301 -9.695 11.162 1.00 68.12 205 ASN A N 1
ATOM 1584 C CA . ASN A 1 205 ? -0.096 -9.479 12.547 1.00 68.12 205 ASN A CA 1
ATOM 1585 C C . ASN A 1 205 ? -0.011 -7.985 12.891 1.00 68.12 205 ASN A C 1
ATOM 1587 O O . ASN A 1 205 ? -0.964 -7.434 13.436 1.00 68.12 205 ASN A O 1
ATOM 1591 N N . ASP A 1 206 ? 1.041 -7.300 12.435 1.00 74.00 206 ASP A N 1
ATOM 1592 C CA . ASP A 1 206 ? 1.189 -5.855 12.618 1.00 74.00 206 ASP A CA 1
ATOM 1593 C C . ASP A 1 206 ? 0.033 -5.072 11.980 1.00 74.00 206 ASP A C 1
ATOM 1595 O O . ASP A 1 206 ? -0.505 -4.137 12.581 1.00 74.00 206 ASP A O 1
ATOM 1599 N N . VAL A 1 207 ? -0.377 -5.443 10.761 1.00 71.44 207 VAL A N 1
ATOM 1600 C CA . VAL A 1 207 ? -1.530 -4.826 10.084 1.00 71.44 207 VAL A CA 1
ATOM 1601 C C . VAL A 1 207 ? -2.834 -5.151 10.809 1.00 71.44 207 VAL A C 1
ATOM 1603 O O . VAL A 1 207 ? -3.680 -4.262 10.964 1.00 71.44 207 VAL A O 1
ATOM 1606 N N . TRP A 1 208 ? -2.996 -6.385 11.288 1.00 68.19 208 TRP A N 1
ATOM 1607 C CA . TRP A 1 208 ? -4.159 -6.792 12.068 1.00 68.19 208 TRP A CA 1
ATOM 1608 C C . TRP A 1 208 ? -4.316 -5.935 13.323 1.00 68.19 208 TRP A C 1
ATOM 1610 O O . TRP A 1 208 ? -5.335 -5.265 13.486 1.00 68.19 208 TRP A O 1
ATOM 1620 N N . GLU A 1 209 ? -3.297 -5.893 14.174 1.00 68.06 209 GLU A N 1
ATOM 1621 C CA . GLU A 1 209 ? -3.344 -5.194 15.458 1.00 68.06 209 GLU A CA 1
ATOM 1622 C C . GLU A 1 209 ? -3.484 -3.681 15.279 1.00 68.06 209 GLU A C 1
ATOM 1624 O O . GLU A 1 209 ? -4.320 -3.034 15.918 1.00 68.06 209 GLU A O 1
ATOM 1629 N N . ASN A 1 210 ? -2.710 -3.096 14.361 1.00 69.44 210 ASN A N 1
ATOM 1630 C CA . ASN A 1 210 ? -2.634 -1.643 14.247 1.00 69.44 210 ASN A CA 1
ATOM 1631 C C . ASN A 1 210 ? -3.705 -1.022 13.362 1.00 69.44 210 ASN A C 1
ATOM 1633 O O . ASN A 1 210 ? -3.975 0.168 13.509 1.00 69.44 210 ASN A O 1
ATOM 1637 N N . THR A 1 211 ? -4.302 -1.787 12.449 1.00 67.44 211 THR A N 1
ATOM 1638 C CA . THR A 1 211 ? -5.274 -1.250 11.488 1.00 67.44 211 THR A CA 1
ATOM 1639 C C . THR A 1 211 ? -6.628 -1.922 11.639 1.00 67.44 211 THR A C 1
ATOM 1641 O O . THR A 1 211 ? -7.632 -1.238 11.840 1.00 67.44 211 THR A O 1
ATOM 1644 N N . ILE A 1 212 ? -6.673 -3.252 11.567 1.00 64.88 212 ILE A N 1
ATOM 1645 C CA . ILE A 1 212 ? -7.936 -3.997 11.480 1.00 64.88 212 ILE A CA 1
ATOM 1646 C C . ILE A 1 212 ? -8.652 -4.009 12.829 1.00 64.88 212 ILE A C 1
ATOM 1648 O O . ILE A 1 212 ? -9.803 -3.587 12.909 1.00 64.88 212 ILE A O 1
ATOM 1652 N N . ALA A 1 213 ? -7.967 -4.403 13.903 1.00 66.81 213 ALA A N 1
ATOM 1653 C CA . ALA A 1 213 ? -8.530 -4.450 15.247 1.00 66.81 213 ALA A CA 1
ATOM 1654 C C . ALA A 1 213 ? -8.995 -3.061 15.713 1.00 66.81 213 ALA A C 1
ATOM 1656 O O . ALA A 1 213 ? -10.091 -2.925 16.258 1.00 66.81 213 ALA A O 1
ATOM 1657 N N . LYS A 1 214 ? -8.216 -2.007 15.419 1.00 69.75 214 LYS A N 1
ATOM 1658 C CA . LYS A 1 214 ? -8.604 -0.619 15.720 1.00 69.75 214 LYS A CA 1
ATOM 1659 C C . LYS A 1 214 ? -9.852 -0.188 14.947 1.00 69.75 214 LYS A C 1
ATOM 1661 O O . LYS A 1 214 ? -10.762 0.372 15.553 1.00 69.75 214 LYS A O 1
ATOM 1666 N N . ARG A 1 215 ? -9.942 -0.487 13.644 1.00 67.00 215 ARG A N 1
ATOM 1667 C CA . ARG A 1 215 ? -11.138 -0.189 12.831 1.00 67.00 215 ARG A CA 1
ATOM 1668 C C . ARG A 1 215 ? -12.361 -0.971 13.295 1.00 67.00 215 ARG A C 1
ATOM 1670 O O . ARG A 1 215 ? -13.421 -0.381 13.464 1.00 67.00 215 ARG A O 1
ATOM 1677 N N . ALA A 1 216 ? -12.218 -2.270 13.546 1.00 66.81 216 ALA A N 1
ATOM 1678 C CA . ALA A 1 216 ? -13.301 -3.107 14.051 1.00 66.81 216 ALA A CA 1
ATOM 1679 C C . ALA A 1 216 ? -13.814 -2.594 15.406 1.00 66.81 216 ALA A C 1
ATOM 1681 O O . ALA A 1 216 ? -15.025 -2.498 15.614 1.00 66.81 216 ALA A O 1
ATOM 1682 N N . LYS A 1 217 ? -12.902 -2.184 16.298 1.00 69.44 217 LYS A N 1
ATOM 1683 C CA . LYS A 1 217 ? -13.248 -1.536 17.567 1.00 69.44 217 LYS A CA 1
ATOM 1684 C C . LYS A 1 217 ? -13.980 -0.212 17.341 1.00 69.44 217 LYS A C 1
ATOM 1686 O O . LYS A 1 217 ? -15.043 -0.031 17.918 1.00 69.44 217 LYS A O 1
ATOM 1691 N N . ALA A 1 218 ? -13.489 0.657 16.457 1.00 67.19 218 ALA A N 1
ATOM 1692 C CA . ALA A 1 218 ? -14.128 1.939 16.149 1.00 67.19 218 ALA A CA 1
ATOM 1693 C C . ALA A 1 218 ? -15.547 1.777 15.572 1.00 67.19 218 ALA A C 1
ATOM 1695 O O . ALA A 1 218 ? -16.472 2.453 16.015 1.00 67.19 218 ALA A O 1
ATOM 1696 N N . ILE A 1 219 ? -15.749 0.838 14.639 1.00 67.81 219 ILE A N 1
ATOM 1697 C CA . ILE A 1 219 ? -17.073 0.516 14.079 1.00 67.81 219 ILE A CA 1
ATOM 1698 C C . ILE A 1 219 ? -17.997 -0.019 15.175 1.00 67.81 219 ILE A C 1
ATOM 1700 O O . ILE A 1 219 ? -19.138 0.428 15.304 1.00 67.81 219 ILE A O 1
ATOM 1704 N N . SER A 1 220 ? -17.503 -0.959 15.986 1.00 72.75 220 SER A N 1
ATOM 1705 C CA . SER A 1 220 ? -18.255 -1.502 17.116 1.00 72.75 220 SER A CA 1
ATOM 1706 C C . SER A 1 220 ? -18.653 -0.403 18.100 1.00 72.75 220 SER A C 1
ATOM 1708 O O . SER A 1 220 ? -19.795 -0.384 18.548 1.00 72.75 220 SER A O 1
ATOM 1710 N N . ASP A 1 221 ? -17.740 0.505 18.433 1.00 74.00 221 ASP A N 1
ATOM 1711 C CA . ASP A 1 221 ? -17.978 1.586 19.387 1.00 74.00 221 ASP A CA 1
ATOM 1712 C C . ASP A 1 221 ? -18.939 2.641 18.817 1.00 74.00 221 ASP A C 1
ATOM 1714 O O . ASP A 1 221 ? -19.802 3.123 19.546 1.00 74.00 221 ASP A O 1
ATOM 1718 N N . SER A 1 222 ? -18.868 2.946 17.516 1.00 75.25 222 SER A N 1
ATOM 1719 C CA . SER A 1 222 ? -19.836 3.812 16.823 1.00 75.25 222 SER A CA 1
ATOM 1720 C C . SER A 1 222 ? -21.237 3.189 16.794 1.00 75.25 222 SER A C 1
ATOM 1722 O O . SER A 1 222 ? -22.226 3.855 17.098 1.00 75.25 222 SER A O 1
ATOM 1724 N N . SER A 1 223 ? -21.342 1.885 16.512 1.00 82.06 223 SER A N 1
ATOM 1725 C CA . SER A 1 223 ? -22.621 1.167 16.559 1.00 82.06 223 SER A CA 1
ATOM 1726 C C . SER A 1 223 ? -23.222 1.149 17.967 1.00 82.06 223 SER A C 1
ATOM 1728 O O . SER A 1 223 ? -24.425 1.370 18.113 1.00 82.06 223 SER A O 1
ATOM 1730 N N . ILE A 1 224 ? -22.402 0.925 18.999 1.00 84.88 224 ILE A N 1
ATOM 1731 C CA . ILE A 1 224 ? -22.832 1.000 20.402 1.00 84.88 224 ILE A CA 1
ATOM 1732 C C . ILE A 1 224 ? -23.296 2.420 20.738 1.00 84.88 224 ILE A C 1
ATOM 1734 O O . ILE A 1 224 ? -24.365 2.576 21.323 1.00 84.88 224 ILE A O 1
ATOM 1738 N N . ALA A 1 225 ? -22.543 3.448 20.333 1.00 86.12 225 ALA A N 1
ATOM 1739 C CA . ALA A 1 225 ? -22.906 4.838 20.584 1.00 86.12 225 ALA A CA 1
ATOM 1740 C C . ALA A 1 225 ? -24.263 5.183 19.957 1.00 86.12 225 ALA A C 1
ATOM 1742 O O . ALA A 1 225 ? -25.134 5.695 20.654 1.00 86.12 225 ALA A O 1
ATOM 1743 N N . LYS A 1 226 ? -24.493 4.794 18.694 1.00 87.25 226 LYS A N 1
ATOM 1744 C CA . LYS A 1 226 ? -25.794 4.953 18.025 1.00 87.25 226 LYS A CA 1
ATOM 1745 C C . LYS A 1 226 ? -26.921 4.247 18.784 1.00 87.25 226 LYS A C 1
ATOM 1747 O O . LYS A 1 226 ? -27.940 4.879 19.032 1.00 87.25 226 LYS A O 1
ATOM 1752 N N . LYS A 1 227 ? -26.721 2.992 19.216 1.00 88.56 227 LYS A N 1
ATOM 1753 C CA . LYS A 1 227 ? -27.710 2.235 20.012 1.00 88.56 227 LYS A CA 1
ATOM 1754 C C . LYS A 1 227 ? -28.037 2.905 21.350 1.00 88.56 227 LYS A C 1
ATOM 1756 O O . LYS A 1 227 ? -29.198 2.963 21.733 1.00 88.56 227 LYS A O 1
ATOM 1761 N N . ILE A 1 228 ? -27.030 3.414 22.063 1.00 87.44 228 ILE A N 1
ATOM 1762 C CA . ILE A 1 228 ? -27.227 4.123 23.338 1.00 87.44 228 ILE A CA 1
ATOM 1763 C C . ILE A 1 228 ? -27.956 5.448 23.109 1.00 87.44 228 ILE A C 1
ATOM 1765 O O . ILE A 1 228 ? -28.842 5.802 23.882 1.00 87.44 228 ILE A O 1
ATOM 1769 N N . THR A 1 229 ? -27.606 6.196 22.065 1.00 87.50 229 THR A N 1
ATOM 1770 C CA . THR A 1 229 ? -28.258 7.477 21.774 1.00 87.50 229 THR A CA 1
ATOM 1771 C C . THR A 1 229 ? -29.701 7.290 21.301 1.00 87.50 229 THR A C 1
ATOM 1773 O O . THR A 1 229 ? -30.545 8.104 21.667 1.00 87.50 229 THR A O 1
ATOM 1776 N N . SER A 1 230 ? -30.005 6.212 20.570 1.00 88.38 230 SER A N 1
ATOM 1777 C CA . SER A 1 230 ? -31.356 5.899 20.086 1.00 88.38 230 SER A CA 1
ATOM 1778 C C . SER A 1 230 ? -32.259 5.197 21.108 1.00 88.38 230 SER A C 1
ATOM 1780 O O . SER A 1 230 ? -33.450 5.060 20.851 1.00 88.38 230 SER A O 1
ATOM 1782 N N . ALA A 1 231 ? -31.724 4.710 22.233 1.00 90.56 231 ALA A N 1
ATOM 1783 C CA . ALA A 1 231 ? -32.521 4.055 23.271 1.00 90.56 231 ALA A CA 1
ATOM 17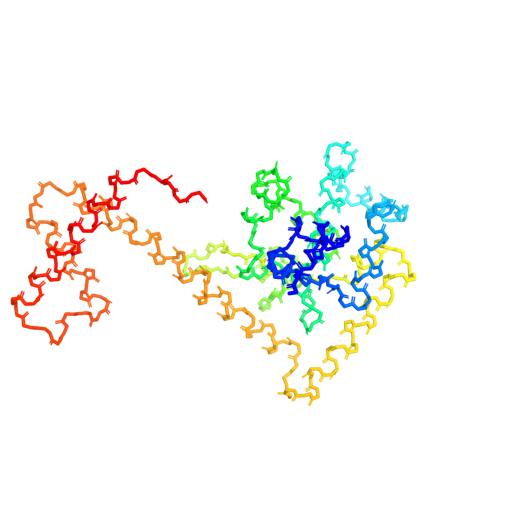84 C C . ALA A 1 231 ? -33.470 5.054 23.955 1.00 90.56 231 ALA A C 1
ATOM 1786 O O . ALA A 1 231 ? -33.056 6.152 24.345 1.00 90.56 231 ALA A O 1
ATOM 1787 N N . ALA A 1 232 ? -34.731 4.653 24.132 1.00 84.81 232 ALA A N 1
ATOM 1788 C CA . ALA A 1 232 ? -35.795 5.537 24.606 1.00 84.81 232 ALA A CA 1
ATOM 1789 C C . ALA A 1 232 ? -35.688 5.835 26.108 1.00 84.81 232 ALA A C 1
ATOM 1791 O O . ALA A 1 232 ? -35.985 6.944 26.549 1.00 84.81 232 ALA A O 1
ATOM 1792 N N . THR A 1 233 ? -35.229 4.863 26.904 1.00 91.56 233 THR A N 1
ATOM 1793 C CA . THR A 1 233 ? -35.222 4.969 28.371 1.00 91.56 233 THR A CA 1
ATOM 1794 C C . THR A 1 233 ? -33.815 4.999 28.958 1.00 91.56 233 THR A C 1
ATOM 1796 O O . THR A 1 233 ? -32.850 4.471 28.401 1.00 91.56 233 THR A O 1
ATOM 1799 N N . ARG A 1 234 ? -33.685 5.605 30.144 1.00 88.12 234 ARG A N 1
ATOM 1800 C CA . ARG A 1 234 ? -32.414 5.659 30.878 1.00 88.12 234 ARG A CA 1
ATOM 1801 C C . ARG A 1 234 ? -31.915 4.268 31.270 1.00 88.12 234 ARG A C 1
ATOM 1803 O O . ARG A 1 234 ? -30.723 4.002 31.122 1.00 88.12 234 ARG A O 1
ATOM 1810 N N . SER A 1 235 ? -32.814 3.402 31.729 1.00 88.44 235 SER A N 1
ATOM 1811 C CA . SER A 1 235 ? -32.506 2.028 32.137 1.00 88.44 235 SER A CA 1
ATOM 1812 C C . SER A 1 235 ? -31.960 1.206 30.972 1.00 88.44 235 SER A C 1
ATOM 1814 O O . SER A 1 235 ? -30.981 0.481 31.123 1.00 88.44 235 SER A O 1
ATOM 1816 N N . GLU A 1 236 ? -32.519 1.389 29.777 1.00 85.56 236 GLU A N 1
ATOM 1817 C CA . GLU A 1 236 ? -32.035 0.722 28.572 1.00 85.56 236 GLU A CA 1
ATOM 1818 C C . GLU A 1 236 ? -30.630 1.196 28.172 1.00 85.56 236 GLU A C 1
ATOM 1820 O O . GLU A 1 236 ? -29.766 0.372 27.867 1.00 85.56 236 GLU A O 1
ATOM 1825 N N . LYS A 1 237 ? -30.353 2.505 28.271 1.00 91.19 237 LYS A N 1
ATOM 1826 C CA . LYS A 1 237 ? -29.002 3.061 28.059 1.00 91.19 237 LYS A CA 1
ATOM 1827 C C . LYS A 1 237 ? -27.980 2.476 29.035 1.00 91.19 237 LYS A C 1
ATOM 1829 O O . LYS A 1 237 ? -26.877 2.127 28.619 1.00 91.19 237 LYS A O 1
ATOM 1834 N N . VAL A 1 238 ? -28.349 2.376 30.315 1.00 90.44 238 VAL A N 1
ATOM 1835 C CA . VAL A 1 238 ? -27.516 1.783 31.376 1.00 90.44 238 VAL A CA 1
ATOM 1836 C C . VAL A 1 238 ? -27.219 0.321 31.072 1.00 90.44 238 VAL A C 1
ATOM 1838 O O . VAL A 1 238 ? -26.053 -0.055 31.084 1.00 90.44 238 VAL A O 1
ATOM 1841 N N . ARG A 1 239 ? -28.232 -0.472 30.708 1.00 90.88 239 ARG A N 1
ATOM 1842 C CA . ARG A 1 239 ? -28.062 -1.888 30.362 1.00 90.88 239 ARG A CA 1
ATOM 1843 C C . ARG A 1 239 ? -27.097 -2.088 29.192 1.00 90.88 239 ARG A C 1
ATOM 1845 O O . ARG A 1 239 ? -26.155 -2.861 29.301 1.00 90.88 239 ARG A O 1
ATOM 1852 N N . ILE A 1 240 ? -27.283 -1.350 28.093 1.00 88.19 240 ILE A N 1
ATOM 1853 C CA . ILE A 1 240 ? -26.417 -1.463 26.905 1.00 88.19 240 ILE A CA 1
ATOM 1854 C C . ILE A 1 240 ? -24.960 -1.096 27.238 1.00 88.19 240 ILE A C 1
ATOM 1856 O O . ILE A 1 240 ? -24.030 -1.743 26.755 1.00 88.19 240 ILE A O 1
ATOM 1860 N N . ALA A 1 241 ? -24.754 -0.051 28.044 1.00 87.94 241 ALA A N 1
ATOM 1861 C CA . ALA A 1 241 ? -23.427 0.378 28.474 1.00 87.94 241 ALA A CA 1
ATOM 1862 C C . ALA A 1 241 ? -22.774 -0.626 29.436 1.00 87.94 241 ALA A C 1
ATOM 1864 O O . ALA A 1 241 ? -21.599 -0.945 29.266 1.00 87.94 241 ALA A O 1
ATOM 1865 N N . HIS A 1 242 ? -23.537 -1.149 30.398 1.00 88.88 242 HIS A N 1
ATOM 1866 C CA . HIS A 1 242 ? -23.074 -2.147 31.356 1.00 88.88 242 HIS A CA 1
ATOM 1867 C C . HIS A 1 242 ? -22.629 -3.431 30.646 1.00 88.88 242 HIS A C 1
ATOM 1869 O O . HIS A 1 242 ? -21.463 -3.800 30.756 1.00 88.88 242 HIS A O 1
ATOM 1875 N N . ASP A 1 243 ? -23.487 -4.023 29.805 1.00 87.38 243 ASP A N 1
ATOM 1876 C CA . ASP A 1 243 ? -23.166 -5.219 29.007 1.00 87.38 243 ASP A CA 1
ATOM 1877 C C . ASP A 1 243 ? -21.891 -5.031 28.169 1.00 87.38 243 ASP A C 1
ATOM 1879 O O . ASP A 1 243 ? -21.108 -5.960 27.951 1.00 87.38 243 ASP A O 1
ATOM 1883 N N . ARG A 1 244 ? -21.675 -3.820 27.637 1.00 86.19 244 ARG A N 1
ATOM 1884 C CA . ARG A 1 244 ? -20.488 -3.509 26.836 1.00 86.19 244 ARG A CA 1
ATOM 1885 C C . ARG A 1 244 ? -19.222 -3.456 27.688 1.00 86.19 244 ARG A C 1
ATOM 1887 O O . ARG A 1 244 ? -18.211 -4.007 27.255 1.00 86.19 244 ARG A O 1
ATOM 1894 N N . LEU A 1 245 ? -19.267 -2.777 28.832 1.00 85.88 245 LEU A N 1
ATOM 1895 C CA . LEU A 1 245 ? -18.126 -2.625 29.740 1.00 85.88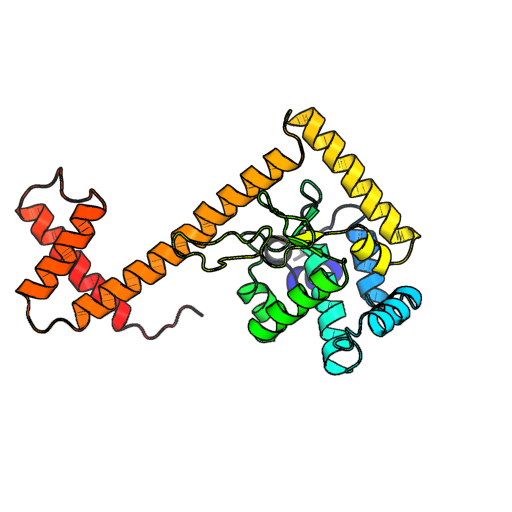 245 LEU A CA 1
ATOM 1896 C C . LEU A 1 245 ? -17.765 -3.958 30.412 1.00 85.88 245 LEU A C 1
ATOM 1898 O O . LEU A 1 245 ? -16.585 -4.287 30.528 1.00 85.88 245 LEU A O 1
ATOM 1902 N N . GLU A 1 246 ? -18.768 -4.767 30.754 1.00 84.50 246 GLU A N 1
ATOM 1903 C CA . GLU A 1 246 ? -18.591 -6.113 31.299 1.00 84.50 246 GLU A CA 1
ATOM 1904 C C . GLU A 1 246 ? -17.873 -7.033 30.304 1.00 84.50 246 GLU A C 1
ATOM 1906 O O . GLU A 1 246 ? -16.855 -7.637 30.632 1.00 84.50 246 GLU A O 1
ATOM 1911 N N . ARG A 1 247 ? -18.306 -7.051 29.034 1.00 81.94 247 ARG A N 1
ATOM 1912 C CA . ARG A 1 247 ? -17.639 -7.820 27.962 1.00 81.94 247 ARG A CA 1
ATOM 1913 C C . ARG A 1 247 ? -16.211 -7.364 27.660 1.00 81.94 247 ARG A C 1
ATOM 1915 O O . ARG A 1 247 ? -15.474 -8.095 27.004 1.00 81.94 247 ARG A O 1
ATOM 1922 N N . GLN A 1 248 ? -15.829 -6.154 28.068 1.00 77.88 248 GLN A N 1
ATOM 1923 C CA . GLN A 1 248 ? -14.454 -5.656 27.960 1.00 77.88 248 GLN A CA 1
ATOM 1924 C C . GLN A 1 248 ? -13.594 -6.024 29.181 1.00 77.88 248 GLN A C 1
ATOM 1926 O O . GLN A 1 248 ? -12.419 -5.670 29.204 1.00 77.88 248 GLN A O 1
ATOM 1931 N N . GLY A 1 249 ? -14.158 -6.730 30.169 1.00 77.31 249 GLY A N 1
ATOM 1932 C CA . GLY A 1 249 ? -13.486 -7.083 31.421 1.00 77.31 249 GLY A CA 1
ATOM 1933 C C . GLY A 1 249 ? -13.295 -5.894 32.365 1.00 77.31 249 GLY A C 1
ATOM 1934 O O . GLY A 1 249 ? -12.496 -5.973 33.290 1.00 77.31 249 GLY A O 1
ATOM 1935 N N . GLY A 1 250 ? -13.989 -4.775 32.124 1.00 69.19 250 GLY A N 1
ATOM 1936 C CA . GLY A 1 250 ? -13.753 -3.515 32.831 1.00 69.19 250 GLY A CA 1
ATOM 1937 C C . GLY A 1 250 ? -14.488 -3.365 34.163 1.00 69.19 250 GLY A C 1
ATOM 1938 O O . GLY A 1 250 ? -14.265 -2.370 34.842 1.00 69.19 250 GLY A O 1
ATOM 1939 N N . LEU A 1 251 ? -15.378 -4.300 34.522 1.00 75.62 251 LEU A N 1
ATOM 1940 C CA . LEU A 1 251 ? -16.278 -4.160 35.679 1.00 75.62 251 LEU A CA 1
ATOM 1941 C C . LEU A 1 251 ? -15.997 -5.145 36.821 1.00 75.62 251 LEU A C 1
ATOM 1943 O O . LEU A 1 251 ? -16.410 -4.897 37.947 1.00 75.62 251 LEU A O 1
ATOM 1947 N N . SER A 1 252 ? -15.284 -6.241 36.556 1.00 76.25 252 SER A N 1
ATOM 1948 C CA . SER A 1 252 ? -15.128 -7.377 37.479 1.00 76.25 252 SER A CA 1
ATOM 1949 C C . SER A 1 252 ? -14.338 -7.076 38.760 1.00 76.25 252 SER A C 1
ATOM 1951 O O . SER A 1 252 ? -14.390 -7.865 39.696 1.00 76.25 252 SER A O 1
ATOM 1953 N N . SER A 1 253 ? -13.621 -5.953 38.818 1.00 80.38 253 SER A N 1
ATOM 1954 C CA . SER A 1 253 ? -12.820 -5.531 39.975 1.00 80.38 253 SER A CA 1
ATOM 1955 C C . SER A 1 253 ? -13.273 -4.198 40.581 1.00 80.38 253 SER A C 1
ATOM 1957 O O . SER A 1 253 ? -12.510 -3.593 41.328 1.00 80.38 253 SER A O 1
ATOM 1959 N N . LEU A 1 254 ? -14.460 -3.699 40.218 1.00 86.56 254 LEU A N 1
ATOM 1960 C CA . LEU A 1 254 ? -14.951 -2.381 40.628 1.00 86.56 254 LEU A CA 1
ATOM 1961 C C . LEU A 1 254 ? -16.087 -2.487 41.649 1.00 86.56 254 LEU A C 1
ATOM 1963 O O . LEU A 1 254 ? -16.913 -3.397 41.603 1.00 86.56 254 LEU A O 1
ATOM 1967 N N . THR A 1 255 ? -16.160 -1.509 42.546 1.00 89.69 255 THR A N 1
ATOM 1968 C CA . THR A 1 255 ? -17.289 -1.336 43.466 1.00 89.69 255 THR A CA 1
ATOM 1969 C C . THR A 1 255 ? -18.542 -0.837 42.727 1.00 89.69 255 THR A C 1
ATOM 1971 O O . THR A 1 255 ? -18.440 -0.231 41.655 1.00 89.69 255 THR A O 1
ATOM 1974 N N . PRO A 1 256 ? -19.755 -1.020 43.285 1.00 85.88 256 PRO A N 1
ATOM 1975 C CA . PRO A 1 256 ? -20.993 -0.574 42.636 1.00 85.88 256 PRO A CA 1
ATOM 1976 C C . PRO A 1 256 ? -21.027 0.923 42.281 1.00 85.88 256 PRO A C 1
ATOM 1978 O O . PRO A 1 256 ? -21.562 1.304 41.237 1.00 85.88 256 PRO A O 1
ATOM 1981 N N . SER A 1 257 ? -20.433 1.780 43.116 1.00 86.62 257 SER A N 1
ATOM 1982 C CA . SER A 1 257 ? -20.323 3.221 42.859 1.00 86.62 257 SER A CA 1
ATOM 1983 C C . SER A 1 257 ? -19.382 3.528 41.688 1.00 86.62 257 SER A C 1
ATOM 1985 O O . SER A 1 257 ? -19.705 4.366 40.844 1.00 86.62 257 SER A O 1
ATOM 1987 N N . GLU A 1 258 ? -18.259 2.817 41.577 1.00 87.38 258 GLU A N 1
ATOM 1988 C CA . GLU A 1 258 ? -17.314 2.942 40.460 1.00 87.38 258 GLU A CA 1
ATOM 1989 C C . GLU A 1 258 ? -17.907 2.430 39.144 1.00 87.38 258 GLU A C 1
ATOM 1991 O O . GLU A 1 258 ? -17.747 3.076 38.104 1.00 87.38 258 GLU A O 1
ATOM 1996 N N . ILE A 1 259 ? -18.658 1.324 39.187 1.00 87.69 259 ILE A N 1
ATOM 1997 C CA . ILE A 1 259 ? -19.404 0.802 38.033 1.00 87.69 259 ILE A CA 1
ATOM 1998 C C . ILE A 1 259 ? -20.404 1.853 37.539 1.00 87.69 259 ILE A C 1
ATOM 2000 O O . ILE A 1 259 ? -20.440 2.162 36.345 1.00 87.69 259 ILE A O 1
ATOM 2004 N N . ALA A 1 260 ? -21.189 2.454 38.439 1.00 86.44 260 ALA A N 1
ATOM 2005 C CA . ALA A 1 260 ? -22.155 3.487 38.072 1.00 86.44 260 ALA A CA 1
ATOM 2006 C C . ALA A 1 260 ? -21.477 4.703 37.417 1.00 86.44 260 ALA A C 1
ATOM 2008 O O . ALA A 1 260 ? -21.978 5.244 36.426 1.00 86.44 260 ALA A O 1
ATOM 2009 N N . LEU A 1 261 ? -20.313 5.112 37.927 1.00 88.81 261 LEU A N 1
ATOM 2010 C CA . LEU A 1 261 ? -19.550 6.244 37.403 1.00 88.81 261 LEU A CA 1
ATOM 2011 C C . LEU A 1 261 ? -18.968 5.945 36.010 1.00 88.81 261 LEU A C 1
ATOM 2013 O O . LEU A 1 261 ? -19.114 6.762 35.098 1.00 88.81 261 LEU A O 1
ATOM 2017 N N . GLN A 1 262 ? -18.414 4.745 35.810 1.00 89.00 262 GLN A N 1
ATOM 2018 C CA . GLN A 1 262 ? -17.939 4.241 34.513 1.00 89.00 262 GLN A CA 1
ATOM 2019 C C . GLN A 1 262 ? -19.065 4.174 33.475 1.00 89.00 262 GLN A C 1
ATOM 2021 O O . GLN A 1 262 ? -18.927 4.694 32.366 1.00 89.00 262 GLN A O 1
ATOM 2026 N N . VAL A 1 263 ? -20.212 3.595 33.841 1.00 89.50 263 VAL A N 1
ATOM 2027 C CA . VAL A 1 263 ? -21.392 3.487 32.970 1.00 89.50 263 VAL A CA 1
ATOM 2028 C C . VAL A 1 263 ? -21.910 4.873 32.579 1.00 89.50 263 VAL A C 1
ATOM 2030 O O . VAL A 1 263 ? -22.185 5.132 31.405 1.00 89.50 263 VAL A O 1
ATOM 2033 N N . ASN A 1 264 ? -22.010 5.799 33.535 1.00 90.06 264 ASN A N 1
ATOM 2034 C CA . ASN A 1 264 ? -22.472 7.163 33.276 1.00 90.06 264 ASN A CA 1
ATOM 2035 C C . ASN A 1 264 ? -21.500 7.943 32.385 1.00 90.06 264 ASN A C 1
ATOM 2037 O O . ASN A 1 264 ? -21.935 8.599 31.433 1.00 90.06 264 ASN A O 1
ATOM 2041 N N . GLY A 1 265 ? -20.196 7.824 32.644 1.00 89.25 265 GLY A N 1
ATOM 2042 C CA . GLY A 1 265 ? -19.148 8.402 31.805 1.00 89.25 265 GLY A CA 1
ATOM 2043 C C . GLY A 1 265 ? -19.182 7.852 30.379 1.00 89.25 265 GLY A C 1
ATOM 2044 O O . GLY A 1 265 ? -19.155 8.621 29.417 1.00 89.25 265 GLY A O 1
ATOM 2045 N N . PHE A 1 266 ? -19.342 6.536 30.225 1.00 88.56 266 PHE A N 1
ATOM 2046 C CA . PHE A 1 266 ? -19.438 5.883 28.921 1.00 88.56 266 PHE A CA 1
ATOM 2047 C C . PHE A 1 266 ? -20.660 6.354 28.123 1.00 88.56 266 PHE A C 1
ATOM 2049 O O . PHE A 1 266 ? -20.558 6.652 26.930 1.00 88.56 266 PHE A O 1
ATOM 2056 N N . ILE A 1 267 ? -21.817 6.483 28.777 1.00 90.31 267 ILE A N 1
ATOM 2057 C CA . ILE A 1 267 ? -23.045 6.977 28.142 1.00 90.31 267 ILE A CA 1
ATOM 2058 C C . ILE A 1 267 ? -22.882 8.431 27.704 1.00 90.31 267 ILE A C 1
ATOM 2060 O O . ILE A 1 267 ? -23.278 8.768 26.585 1.00 90.31 267 ILE A O 1
ATOM 2064 N N . LYS A 1 268 ? -22.273 9.286 28.534 1.00 91.31 268 LYS A N 1
ATOM 2065 C CA . LYS A 1 268 ? -21.965 10.676 28.168 1.00 91.31 268 LYS A CA 1
ATOM 2066 C C . LYS A 1 268 ? -21.056 10.732 26.935 1.00 91.31 268 LYS A C 1
ATOM 2068 O O . LYS A 1 268 ? -21.414 11.381 25.952 1.00 91.31 268 LYS A O 1
ATOM 2073 N N . ALA A 1 269 ? -19.964 9.968 26.935 1.00 86.94 269 ALA A N 1
ATOM 2074 C CA . ALA A 1 269 ? -19.036 9.883 25.808 1.00 86.94 269 ALA A CA 1
ATOM 2075 C C . ALA A 1 269 ? -19.715 9.394 24.513 1.00 86.94 269 ALA A C 1
ATOM 2077 O O . ALA A 1 269 ? -19.407 9.880 23.425 1.00 86.94 269 ALA A O 1
ATOM 2078 N N . CYS A 1 270 ? -20.673 8.465 24.607 1.00 86.38 270 CYS A N 1
ATOM 2079 C CA . CYS A 1 270 ? -21.455 8.013 23.454 1.00 86.38 270 CYS A CA 1
ATOM 2080 C C . CYS A 1 270 ? -22.315 9.134 22.852 1.00 86.38 270 CYS A C 1
ATOM 2082 O O . CYS A 1 270 ? -22.329 9.294 21.633 1.00 86.38 270 CYS A O 1
ATOM 2084 N N . HIS A 1 271 ? -22.983 9.944 23.681 1.00 85.50 271 HIS A N 1
ATOM 2085 C CA . HIS A 1 271 ? -23.765 11.085 23.187 1.00 85.50 271 HIS A CA 1
ATOM 2086 C C . HIS A 1 271 ? -22.869 12.157 22.554 1.00 85.50 271 HIS A C 1
ATOM 2088 O O . HIS A 1 271 ? -23.228 12.720 21.524 1.00 85.50 271 HIS A O 1
ATOM 2094 N N . GLU A 1 272 ? -21.695 12.424 23.129 1.00 85.81 272 GLU A N 1
ATOM 2095 C CA . GLU A 1 272 ? -20.726 13.373 22.565 1.00 85.81 272 GLU A CA 1
ATOM 2096 C C . GLU A 1 272 ? -20.173 12.907 21.212 1.00 85.81 272 GLU A C 1
ATOM 2098 O O . GLU A 1 272 ? -20.035 13.717 20.297 1.00 85.81 272 GLU A O 1
ATOM 2103 N N . ARG A 1 273 ? -19.922 11.601 21.049 1.00 80.75 273 ARG A N 1
ATOM 2104 C CA . ARG A 1 273 ? -19.473 11.017 19.775 1.00 80.75 273 ARG A CA 1
ATOM 2105 C C . ARG A 1 273 ? -20.503 11.143 18.658 1.00 80.75 273 ARG A C 1
ATOM 2107 O O . ARG A 1 273 ? -20.109 11.398 17.533 1.00 80.75 273 ARG A O 1
ATOM 2114 N N . VAL A 1 274 ? -21.793 10.969 18.949 1.00 80.19 274 VAL A N 1
ATOM 2115 C CA . VAL A 1 274 ? -22.859 11.106 17.936 1.00 80.19 274 VAL A CA 1
ATOM 2116 C C . VAL A 1 274 ? -23.141 12.579 17.608 1.00 80.19 274 VAL A C 1
ATOM 2118 O O . VAL A 1 274 ? -23.527 12.891 16.487 1.00 80.19 274 VAL A O 1
ATOM 2121 N N . LYS A 1 275 ? -22.925 13.496 18.564 1.00 75.88 275 LYS A N 1
ATOM 2122 C CA . LYS A 1 275 ? -23.093 14.947 18.364 1.00 75.88 275 LYS A CA 1
ATOM 2123 C C . LYS A 1 275 ? -21.991 15.595 17.528 1.00 75.88 275 LYS A C 1
ATOM 2125 O O . LYS A 1 275 ? -22.225 16.671 16.989 1.00 75.88 275 LYS A O 1
ATOM 2130 N N . ARG A 1 276 ? -20.802 14.993 17.440 1.00 60.59 276 ARG A N 1
ATOM 2131 C CA . ARG A 1 276 ? -19.768 15.437 16.500 1.00 60.59 276 ARG A CA 1
ATOM 2132 C C . ARG A 1 276 ? -20.111 14.838 15.132 1.00 60.59 276 ARG A C 1
ATOM 2134 O O . ARG A 1 276 ? -19.917 13.634 14.977 1.00 60.59 276 ARG A O 1
ATOM 2141 N N . PRO A 1 277 ? -20.632 15.610 14.157 1.00 46.94 277 PRO A N 1
ATOM 2142 C CA . PRO A 1 277 ? -20.642 15.123 12.784 1.00 46.94 277 PRO A CA 1
ATOM 2143 C C . PRO A 1 277 ? -19.190 14.812 12.416 1.00 46.94 277 PRO A C 1
ATOM 2145 O O . PRO A 1 277 ? -18.293 15.524 12.871 1.00 46.94 277 PRO A O 1
ATOM 2148 N N . ASP A 1 278 ? -18.972 13.718 11.689 1.00 45.66 278 ASP A N 1
ATOM 2149 C CA . ASP A 1 278 ? -17.663 13.196 11.290 1.00 45.66 278 ASP A CA 1
ATOM 2150 C C . ASP A 1 278 ? -16.724 14.316 10.786 1.00 45.66 278 ASP A C 1
ATOM 2152 O O . ASP A 1 278 ? -16.712 14.650 9.607 1.00 45.66 278 ASP A O 1
ATOM 2156 N N . ASN A 1 279 ? -15.944 14.917 11.690 1.00 35.09 279 ASN A N 1
ATOM 2157 C CA . ASN A 1 279 ? -14.934 15.937 11.380 1.00 35.09 279 ASN A CA 1
ATOM 2158 C C . ASN A 1 279 ? -13.515 15.353 11.367 1.00 35.09 279 ASN A C 1
ATOM 2160 O O . ASN A 1 279 ? -12.551 16.084 11.159 1.00 35.09 279 ASN A O 1
ATOM 2164 N N . ASP A 1 280 ? -13.386 14.035 11.522 1.00 32.69 280 ASP A N 1
ATOM 2165 C CA . ASP A 1 280 ? -12.125 13.322 11.335 1.00 32.69 280 ASP A CA 1
ATOM 2166 C C . ASP A 1 280 ? -12.114 12.685 9.932 1.00 32.69 280 ASP A C 1
ATOM 2168 O O . ASP A 1 280 ? -12.344 11.483 9.756 1.00 32.69 280 ASP A O 1
ATOM 2172 N N . ASN A 1 281 ? -11.889 13.541 8.929 1.00 33.94 281 ASN A N 1
ATOM 2173 C CA . ASN A 1 281 ? -11.642 13.181 7.525 1.00 33.94 281 ASN A CA 1
ATOM 2174 C C . ASN A 1 281 ? -10.290 12.474 7.335 1.00 33.94 281 ASN A C 1
ATOM 2176 O O . ASN A 1 281 ? -9.257 13.062 7.727 1.00 33.94 281 ASN A O 1
#

Radius of gyration: 23.54 Å; chains: 1; bounding box: 60×54×70 Å